Protein AF-A0A4U5U5F6-F1 (afdb_monomer)

Organism: Collichthys lucidus (NCBI:txid240159)

Structure (mmCIF, N/CA/C/O backbone):
data_AF-A0A4U5U5F6-F1
#
_entry.id   AF-A0A4U5U5F6-F1
#
loop_
_atom_site.group_PDB
_atom_site.id
_atom_site.type_symbol
_atom_site.label_atom_id
_atom_site.label_alt_id
_atom_site.label_comp_id
_atom_site.label_asym_id
_atom_site.label_entity_id
_atom_site.label_seq_id
_atom_site.pdbx_PDB_ins_code
_atom_site.Cartn_x
_atom_site.Cartn_y
_atom_site.Cartn_z
_atom_site.occupancy
_atom_site.B_iso_or_equiv
_atom_site.auth_seq_id
_atom_site.auth_comp_id
_atom_site.auth_asym_id
_atom_site.auth_atom_id
_atom_site.pdbx_PDB_model_num
ATOM 1 N N . MET A 1 1 ? 42.472 -56.793 27.575 1.00 43.50 1 MET A N 1
ATOM 2 C CA . MET A 1 1 ? 41.754 -57.396 26.433 1.00 43.50 1 MET A CA 1
ATOM 3 C C . MET A 1 1 ? 40.664 -56.424 26.024 1.00 43.50 1 MET A C 1
ATOM 5 O O . MET A 1 1 ? 39.561 -56.498 26.541 1.00 43.50 1 MET A O 1
ATOM 9 N N . SE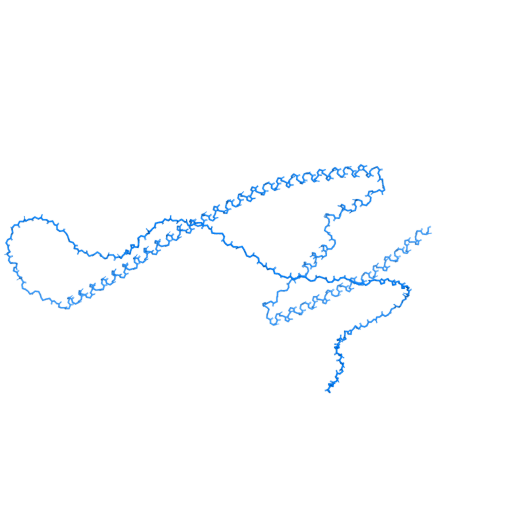R A 1 2 ? 41.016 -55.460 25.178 1.00 37.22 2 SER A N 1
ATOM 10 C CA . SER A 1 2 ? 40.082 -54.467 24.647 1.00 37.22 2 SER A CA 1
ATOM 11 C C . SER A 1 2 ? 39.888 -54.801 23.178 1.00 37.22 2 SER A C 1
ATOM 13 O O . SER A 1 2 ? 40.845 -54.758 22.406 1.00 37.22 2 SER A O 1
ATOM 15 N N . VAL A 1 3 ? 38.684 -55.250 22.827 1.00 45.72 3 VAL A N 1
ATOM 16 C CA . VAL A 1 3 ? 38.338 -55.640 21.461 1.00 45.72 3 VAL A CA 1
ATOM 17 C C . VAL A 1 3 ? 37.965 -54.383 20.687 1.00 45.72 3 VAL A C 1
ATOM 19 O O . VAL A 1 3 ? 37.034 -53.663 21.034 1.00 45.72 3 VAL A O 1
ATOM 22 N N . VAL A 1 4 ? 38.761 -54.144 19.654 1.00 40.84 4 VAL A N 1
ATOM 23 C CA . VAL A 1 4 ? 38.584 -53.187 18.569 1.00 40.84 4 VAL A CA 1
ATOM 24 C C . VAL A 1 4 ? 37.295 -53.525 17.815 1.00 40.84 4 VAL A C 1
ATOM 26 O O . VAL A 1 4 ? 37.144 -54.661 17.369 1.00 40.84 4 VAL A O 1
ATOM 29 N N . PHE A 1 5 ? 36.394 -52.558 17.629 1.00 36.78 5 PHE A N 1
ATOM 30 C CA . PHE A 1 5 ? 35.353 -52.645 16.604 1.00 36.78 5 PHE A CA 1
ATOM 31 C C . PHE A 1 5 ? 35.445 -51.456 15.652 1.00 36.78 5 PHE A C 1
ATOM 33 O O . PHE A 1 5 ? 35.705 -50.319 16.036 1.00 36.78 5 PHE A O 1
ATOM 40 N N . ILE A 1 6 ? 35.330 -51.815 14.384 1.00 46.84 6 ILE A N 1
ATOM 41 C CA . ILE A 1 6 ? 35.800 -51.132 13.189 1.00 46.84 6 ILE A CA 1
ATOM 42 C C . ILE A 1 6 ? 34.676 -50.282 12.583 1.00 46.84 6 ILE A C 1
ATOM 44 O O . ILE A 1 6 ? 33.509 -50.656 12.638 1.00 46.84 6 ILE A O 1
ATOM 48 N N . ASN A 1 7 ? 35.096 -49.159 11.993 1.00 36.28 7 ASN A N 1
ATOM 49 C CA . ASN A 1 7 ? 34.491 -48.342 10.933 1.00 36.28 7 ASN A CA 1
ATOM 50 C C . ASN A 1 7 ? 33.213 -48.858 10.241 1.00 36.28 7 ASN A C 1
ATOM 52 O O . ASN A 1 7 ? 33.163 -49.990 9.765 1.00 36.28 7 ASN A O 1
ATOM 56 N N . GLY A 1 8 ? 32.264 -47.941 10.009 1.00 36.84 8 GLY A N 1
ATOM 57 C CA . GLY A 1 8 ? 31.113 -48.178 9.135 1.00 36.84 8 GLY A CA 1
ATOM 58 C C . GLY A 1 8 ? 30.293 -46.924 8.818 1.00 36.84 8 GLY A C 1
ATOM 59 O O . GLY A 1 8 ? 29.166 -46.791 9.275 1.00 36.84 8 GLY A O 1
ATOM 60 N N . LEU A 1 9 ? 30.875 -46.013 8.034 1.00 40.72 9 LEU A N 1
ATOM 61 C CA . LEU A 1 9 ? 30.194 -44.957 7.271 1.00 40.72 9 LEU A CA 1
ATOM 62 C C . LEU A 1 9 ? 29.065 -45.555 6.404 1.00 40.72 9 LEU A C 1
ATOM 64 O O . LEU A 1 9 ? 29.372 -46.465 5.639 1.00 40.72 9 LEU A O 1
ATOM 68 N N . LEU A 1 10 ? 27.836 -45.008 6.420 1.00 40.69 10 LEU A N 1
ATOM 69 C CA . LEU A 1 10 ? 26.974 -44.933 5.218 1.00 40.69 10 LEU A CA 1
ATOM 70 C C . LEU A 1 10 ? 25.735 -44.033 5.427 1.00 40.69 10 LEU A C 1
ATOM 72 O O . LEU A 1 10 ? 24.640 -44.491 5.745 1.00 40.69 10 LEU A O 1
ATOM 76 N N . GLN A 1 11 ? 25.897 -42.727 5.199 1.00 41.53 11 GLN A N 1
ATOM 77 C CA . GLN A 1 11 ? 24.780 -41.813 4.943 1.00 41.53 11 GLN A CA 1
ATOM 78 C C . GLN A 1 11 ? 24.596 -41.733 3.420 1.00 41.53 11 GLN A C 1
ATOM 80 O O . GLN A 1 11 ? 25.433 -41.174 2.714 1.00 41.53 11 GLN A O 1
ATOM 85 N N . HIS A 1 12 ? 23.527 -42.335 2.899 1.00 37.22 12 HIS A N 1
ATOM 86 C CA . HIS A 1 12 ? 23.164 -42.264 1.483 1.00 37.22 12 HIS A CA 1
ATOM 87 C C . HIS A 1 12 ? 22.460 -40.931 1.161 1.00 37.22 12 HIS A C 1
ATOM 89 O O . HIS A 1 12 ? 21.436 -40.636 1.781 1.00 37.22 12 HIS A O 1
ATOM 95 N N . PRO A 1 13 ? 22.918 -40.148 0.167 1.00 45.94 13 PRO A N 1
ATOM 96 C CA . PRO A 1 13 ? 22.137 -39.052 -0.393 1.00 45.94 13 PRO A CA 1
ATOM 97 C C . PRO A 1 13 ? 21.159 -39.555 -1.467 1.00 45.94 13 PRO A C 1
ATOM 99 O O . PRO A 1 13 ? 21.504 -40.340 -2.353 1.00 45.94 13 PRO A O 1
ATOM 102 N N . LEU A 1 14 ? 19.919 -39.070 -1.382 1.00 41.75 14 LEU A N 1
ATOM 103 C CA . LEU A 1 14 ? 18.840 -39.318 -2.335 1.00 41.75 14 LEU A CA 1
ATOM 104 C C . LEU A 1 14 ? 19.206 -38.782 -3.729 1.00 41.75 14 LEU A C 1
ATOM 106 O O . LEU A 1 14 ? 19.457 -37.595 -3.930 1.00 41.75 14 LEU A O 1
ATOM 110 N N . SER A 1 15 ? 19.208 -39.696 -4.697 1.00 36.34 15 SER A N 1
ATOM 111 C CA . SER A 1 15 ? 19.401 -39.453 -6.124 1.00 36.34 15 SER A CA 1
ATOM 112 C C . SER A 1 15 ? 18.272 -38.581 -6.691 1.00 36.34 15 SER A C 1
ATOM 114 O O . SER A 1 15 ? 17.149 -39.042 -6.896 1.00 36.34 15 SER A O 1
ATOM 116 N N . SER A 1 16 ? 18.579 -37.315 -6.979 1.00 37.88 16 SER A N 1
ATOM 117 C CA . SER A 1 16 ? 17.745 -36.454 -7.817 1.00 37.88 16 SER A CA 1
ATOM 118 C C . SER A 1 16 ? 17.968 -36.841 -9.283 1.00 37.88 16 SER A C 1
ATOM 120 O O . SER A 1 16 ? 18.973 -36.481 -9.900 1.00 37.88 16 SER A O 1
ATOM 122 N N . ARG A 1 17 ? 17.046 -37.632 -9.842 1.00 39.41 17 ARG A N 1
ATOM 123 C CA . ARG A 1 17 ? 17.016 -37.984 -11.267 1.00 39.41 17 ARG A CA 1
ATOM 124 C C . ARG A 1 17 ? 16.710 -36.735 -12.100 1.00 39.41 17 ARG A C 1
ATOM 126 O O . ARG A 1 17 ? 15.553 -36.373 -12.291 1.00 39.41 17 ARG A O 1
ATOM 133 N N . ARG A 1 18 ? 17.756 -36.105 -12.640 1.00 37.75 18 ARG A N 1
ATOM 134 C CA . ARG A 1 18 ? 17.663 -35.226 -13.814 1.00 37.75 18 ARG A CA 1
ATOM 135 C C . ARG A 1 18 ? 17.361 -36.089 -15.039 1.00 37.75 18 ARG A C 1
ATOM 137 O O . ARG A 1 18 ? 18.200 -36.873 -15.471 1.00 37.75 18 ARG A O 1
ATOM 144 N N . PHE A 1 19 ? 16.158 -35.949 -15.582 1.00 35.34 19 PHE A N 1
ATOM 145 C CA . PHE A 1 19 ? 15.794 -36.509 -16.878 1.00 35.34 19 PHE A CA 1
ATOM 146 C C . PHE A 1 19 ? 16.309 -35.609 -18.011 1.00 35.34 19 PHE A C 1
ATOM 148 O O . PHE A 1 19 ? 15.999 -34.423 -18.049 1.00 35.34 19 PHE A O 1
ATOM 155 N N . GLY A 1 20 ? 17.037 -36.223 -18.948 1.00 32.72 20 GLY A N 1
ATOM 156 C CA . GLY A 1 20 ? 16.901 -35.959 -20.383 1.00 32.72 20 GLY A CA 1
ATOM 157 C C . GLY A 1 20 ? 17.643 -34.759 -20.962 1.00 32.72 20 GLY A C 1
ATOM 158 O O . GLY A 1 20 ? 17.045 -33.724 -21.235 1.00 32.72 20 GLY A O 1
ATOM 159 N N . ALA A 1 21 ? 18.928 -34.953 -21.258 1.00 35.72 21 ALA A N 1
ATOM 160 C CA . ALA A 1 21 ? 19.658 -34.170 -22.247 1.00 35.72 21 ALA A CA 1
ATOM 161 C C . ALA A 1 21 ? 19.171 -34.502 -23.670 1.00 35.72 21 ALA A C 1
ATOM 163 O O . ALA A 1 21 ? 18.963 -35.669 -23.997 1.00 35.72 21 ALA A O 1
ATOM 164 N N . CYS A 1 22 ? 19.070 -33.485 -24.529 1.00 30.50 22 CYS A N 1
ATOM 165 C CA . CYS A 1 22 ? 19.134 -33.653 -25.977 1.00 30.50 22 CYS A CA 1
ATOM 166 C C . CYS A 1 22 ? 20.454 -33.018 -26.435 1.00 30.50 22 CYS A C 1
ATOM 168 O O . CYS A 1 22 ? 20.659 -31.815 -26.277 1.00 30.50 22 CYS A O 1
ATOM 170 N N . CYS A 1 23 ? 21.367 -33.864 -26.906 1.00 30.64 23 CYS A N 1
ATOM 171 C CA . CYS A 1 23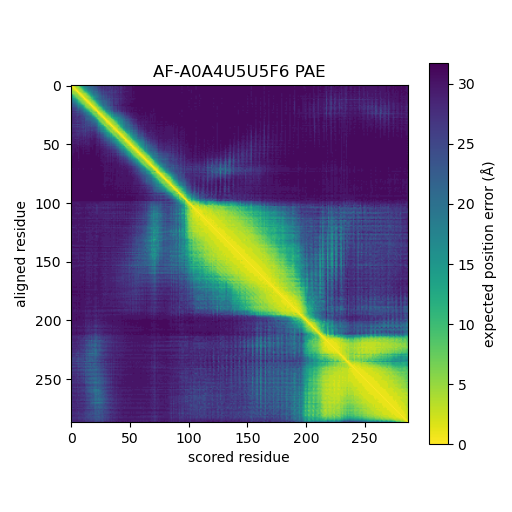 ? 22.711 -33.529 -27.363 1.00 30.64 23 CYS A CA 1
ATOM 172 C C . CYS A 1 23 ? 22.702 -32.747 -28.684 1.00 30.64 23 CYS A C 1
ATOM 174 O O . CYS A 1 23 ? 22.026 -33.162 -29.621 1.00 30.64 23 CYS A O 1
ATOM 176 N N . VAL A 1 24 ? 23.560 -31.730 -28.794 1.00 33.88 24 VAL A N 1
ATOM 177 C CA . VAL A 1 24 ? 24.346 -31.438 -30.007 1.00 33.88 24 VAL A CA 1
ATOM 178 C C . VAL A 1 24 ? 25.735 -30.977 -29.528 1.00 33.88 24 VAL A C 1
ATOM 180 O O . VAL A 1 24 ? 25.786 -30.117 -28.647 1.00 33.88 24 VAL A O 1
ATOM 183 N N . PRO A 1 25 ? 26.842 -31.577 -30.006 1.00 40.56 25 PRO A N 1
ATOM 184 C CA . PRO A 1 25 ? 28.192 -31.296 -29.523 1.00 40.56 25 PRO A CA 1
ATOM 185 C C . PRO A 1 25 ? 28.807 -30.105 -30.266 1.00 40.56 25 PRO A C 1
ATOM 187 O O . PRO A 1 25 ? 28.335 -29.778 -31.354 1.00 40.56 25 PRO A O 1
ATOM 190 N N . VAL A 1 26 ? 29.869 -29.517 -29.701 1.00 31.47 26 VAL A N 1
ATOM 191 C CA . VAL A 1 26 ? 31.159 -29.222 -30.364 1.00 31.47 26 VAL A CA 1
ATOM 192 C C . VAL A 1 26 ? 31.980 -28.215 -29.530 1.00 31.47 26 VAL A C 1
ATOM 194 O O . VAL A 1 26 ? 31.453 -27.233 -29.015 1.00 31.47 26 VAL A O 1
ATOM 197 N N . ASP A 1 27 ? 33.268 -28.544 -29.457 1.00 30.41 27 ASP A N 1
ATOM 198 C CA . ASP A 1 27 ? 34.470 -27.786 -29.098 1.00 30.41 27 ASP A CA 1
ATOM 199 C C . ASP A 1 27 ? 34.931 -27.615 -27.638 1.00 30.41 27 ASP A C 1
ATOM 201 O O . ASP A 1 27 ? 34.319 -26.989 -26.775 1.00 30.41 27 ASP A O 1
ATOM 205 N N . GLN A 1 28 ? 36.092 -28.250 -27.452 1.00 30.84 28 GLN A N 1
ATOM 206 C CA . GLN A 1 28 ? 37.091 -28.174 -26.401 1.00 30.84 28 GLN A CA 1
ATOM 207 C C . GLN A 1 28 ? 37.778 -26.806 -26.466 1.00 30.84 28 GLN A C 1
ATOM 209 O O . GLN A 1 28 ? 38.020 -26.336 -27.570 1.00 30.84 28 GLN A O 1
ATOM 214 N N . GLU A 1 29 ? 38.162 -26.235 -25.324 1.00 33.38 29 GLU A N 1
ATOM 215 C CA . GLU A 1 29 ? 39.477 -25.600 -25.153 1.00 33.38 29 GLU A CA 1
ATOM 216 C C . GLU A 1 29 ? 39.720 -25.200 -23.685 1.00 33.38 29 GLU A C 1
ATOM 218 O O . GLU A 1 29 ? 38.911 -24.527 -23.051 1.00 33.38 29 GLU A O 1
ATOM 223 N N . GLU A 1 30 ? 40.868 -25.687 -23.213 1.00 33.19 30 GLU A N 1
ATOM 224 C CA . GLU A 1 30 ? 41.832 -25.105 -22.274 1.00 33.19 30 GLU A CA 1
ATOM 225 C C . GLU A 1 30 ? 41.520 -24.900 -20.776 1.00 33.19 30 GLU A C 1
ATOM 227 O O . GLU A 1 30 ? 40.726 -24.073 -20.330 1.00 33.19 30 GLU A O 1
ATOM 232 N N . GLU A 1 31 ? 42.296 -25.664 -20.006 1.00 30.36 31 GLU A N 1
ATOM 233 C CA . GLU A 1 31 ? 42.615 -25.561 -18.589 1.00 30.36 31 GLU A CA 1
ATOM 234 C C . GLU A 1 31 ? 43.401 -24.274 -18.289 1.00 30.36 31 GLU A C 1
ATOM 236 O O . GLU A 1 31 ? 44.391 -23.997 -18.958 1.00 30.36 31 GLU A O 1
ATOM 241 N N . VAL A 1 32 ? 43.051 -23.558 -17.214 1.00 30.27 32 VAL A N 1
ATOM 242 C CA . VAL A 1 32 ? 44.048 -22.889 -16.359 1.00 30.27 32 VAL A CA 1
ATOM 243 C C . VAL A 1 32 ? 43.585 -22.995 -14.906 1.00 30.27 32 VAL A C 1
ATOM 245 O O . VAL A 1 32 ? 42.643 -22.326 -14.477 1.00 30.27 32 VAL A O 1
ATOM 248 N N . GLU A 1 33 ? 44.267 -23.858 -14.159 1.00 28.83 33 GLU A N 1
ATOM 249 C CA . GLU A 1 33 ? 44.278 -23.893 -12.700 1.00 28.83 33 GLU A CA 1
ATOM 250 C C . GLU A 1 33 ? 44.989 -22.654 -12.142 1.00 28.83 33 GLU A C 1
ATOM 252 O O . GLU A 1 33 ? 46.101 -22.332 -12.559 1.00 28.83 33 GLU A O 1
ATOM 257 N N . VAL A 1 34 ? 44.399 -22.015 -11.130 1.00 32.50 34 VAL A N 1
ATOM 258 C CA . VAL A 1 34 ? 45.165 -21.361 -10.061 1.00 32.50 34 VAL A CA 1
ATOM 259 C C . VAL A 1 34 ? 44.460 -21.670 -8.743 1.00 32.50 34 VAL A C 1
ATOM 261 O O . VAL A 1 34 ? 43.421 -21.091 -8.421 1.00 32.50 34 VAL A O 1
ATOM 264 N N . GLU A 1 35 ? 45.023 -22.618 -7.997 1.00 31.92 35 GLU A N 1
ATOM 265 C CA . GLU A 1 35 ? 44.779 -22.791 -6.566 1.00 31.92 35 GLU A CA 1
ATOM 266 C C . GLU A 1 35 ? 45.287 -21.565 -5.789 1.00 31.92 35 GLU A C 1
ATOM 268 O O . GLU A 1 35 ? 46.347 -21.036 -6.110 1.00 31.92 35 GLU A O 1
ATOM 273 N N . ILE A 1 36 ? 44.571 -21.161 -4.734 1.00 28.42 36 ILE A N 1
ATOM 274 C CA . ILE A 1 36 ? 45.115 -20.899 -3.387 1.00 28.42 36 ILE A CA 1
ATOM 275 C C . ILE A 1 36 ? 43.951 -21.007 -2.383 1.00 28.42 36 ILE A C 1
ATOM 277 O O . ILE A 1 36 ? 42.832 -20.558 -2.625 1.00 28.42 36 ILE A O 1
ATOM 281 N N . ALA A 1 37 ? 44.264 -21.680 -1.281 1.00 32.53 37 ALA A N 1
ATOM 282 C CA . ALA A 1 37 ? 43.416 -22.202 -0.217 1.00 32.53 37 ALA A CA 1
ATOM 283 C C . ALA A 1 37 ? 43.060 -21.140 0.881 1.00 32.53 37 ALA A C 1
ATOM 285 O O . ALA A 1 37 ? 43.439 -19.977 0.736 1.00 32.53 37 ALA A O 1
ATOM 286 N N . PRO A 1 38 ? 42.313 -21.513 1.950 1.00 39.69 38 PRO A N 1
ATOM 287 C CA . PRO A 1 38 ? 41.380 -20.657 2.704 1.00 39.69 38 PRO A CA 1
ATOM 288 C C . PRO A 1 38 ? 41.850 -20.193 4.103 1.00 39.69 38 PRO A C 1
ATOM 290 O O . PRO A 1 38 ? 42.686 -20.832 4.727 1.00 39.69 38 PRO A O 1
ATOM 293 N N . GLU A 1 39 ? 41.193 -19.160 4.640 1.00 31.11 39 GLU A N 1
ATOM 294 C CA . GLU A 1 39 ? 41.113 -18.767 6.065 1.00 31.11 39 GLU A CA 1
ATOM 295 C C . GLU A 1 39 ? 39.899 -17.830 6.210 1.00 31.11 39 GLU A C 1
ATOM 297 O O . GLU A 1 39 ? 39.568 -17.113 5.271 1.00 31.11 39 GLU A O 1
ATOM 302 N N . ALA A 1 40 ? 39.203 -17.670 7.325 1.00 33.59 40 ALA A N 1
ATOM 303 C CA . ALA A 1 40 ? 38.926 -18.462 8.509 1.00 33.59 40 ALA A CA 1
ATOM 304 C C . ALA A 1 40 ? 37.776 -17.710 9.211 1.00 33.59 40 ALA A C 1
ATOM 306 O O . ALA A 1 40 ? 37.614 -16.498 9.082 1.00 33.59 40 ALA A O 1
ATOM 307 N N . GLU A 1 41 ? 36.957 -18.494 9.886 1.00 31.33 41 GLU A N 1
ATOM 308 C CA . GLU A 1 41 ? 35.906 -18.201 10.855 1.00 31.33 41 GLU A CA 1
ATOM 309 C C . GLU A 1 41 ? 35.947 -16.861 11.619 1.00 31.33 41 GLU A C 1
ATOM 311 O O . GLU A 1 41 ? 36.976 -16.456 12.149 1.00 31.33 41 GLU A O 1
ATOM 316 N N . ALA A 1 42 ? 34.762 -16.265 11.816 1.00 32.28 42 ALA A N 1
ATOM 317 C CA . ALA A 1 42 ? 34.418 -15.568 13.058 1.00 32.28 42 ALA A CA 1
ATOM 318 C C . ALA A 1 42 ? 32.889 -15.534 13.255 1.00 32.28 42 ALA A C 1
ATOM 320 O O . ALA A 1 42 ? 32.179 -14.702 12.690 1.00 32.28 42 ALA A O 1
ATOM 321 N N . GLN A 1 43 ? 32.393 -16.478 14.056 1.00 32.28 43 GLN A N 1
ATOM 322 C CA . GLN A 1 43 ? 31.134 -16.383 14.795 1.00 32.28 43 GLN A CA 1
ATOM 323 C C . GLN A 1 43 ? 31.442 -15.676 16.118 1.00 32.28 43 GLN A C 1
ATOM 325 O O . GLN A 1 43 ? 32.349 -16.139 16.800 1.00 32.28 43 GLN A O 1
ATOM 330 N N . VAL A 1 44 ? 30.698 -14.636 16.515 1.00 32.97 44 VAL A N 1
ATOM 331 C CA . VAL A 1 44 ? 30.579 -14.246 17.933 1.00 32.97 44 VAL A CA 1
ATOM 332 C C . VAL A 1 44 ? 29.194 -13.637 18.194 1.00 32.97 44 VAL A C 1
ATOM 334 O O . VAL A 1 44 ? 28.853 -12.589 17.655 1.00 32.97 44 VAL A O 1
ATOM 337 N N . GLU A 1 45 ? 28.431 -14.413 18.963 1.00 33.62 45 GLU A N 1
ATOM 338 C CA . GLU A 1 45 ? 27.514 -14.110 20.074 1.00 33.62 45 GLU A CA 1
ATOM 339 C C . GLU A 1 45 ? 26.459 -12.992 20.022 1.00 33.62 45 GLU A C 1
ATOM 341 O O . GLU A 1 45 ? 26.671 -11.844 19.643 1.00 33.62 45 GLU A O 1
ATOM 346 N N . ALA A 1 46 ? 25.297 -13.408 20.524 1.00 34.31 46 ALA A N 1
ATOM 347 C CA . ALA A 1 46 ? 24.133 -12.636 20.906 1.00 34.31 46 ALA A CA 1
ATOM 348 C C . ALA A 1 46 ? 24.200 -12.209 22.385 1.00 34.31 46 ALA A C 1
ATOM 350 O O . ALA A 1 46 ? 24.865 -12.879 23.168 1.00 34.31 46 ALA A O 1
ATOM 351 N N . GLU A 1 47 ? 23.424 -11.163 22.707 1.00 36.62 47 GLU A N 1
ATOM 352 C CA . GLU A 1 47 ? 22.778 -10.771 23.988 1.00 36.62 47 GLU A CA 1
ATOM 353 C C . GLU A 1 47 ? 22.967 -9.266 24.290 1.00 36.62 47 GLU A C 1
ATOM 355 O O . GLU A 1 47 ? 23.950 -8.670 23.851 1.00 36.62 47 GLU A O 1
ATOM 360 N N . PRO A 1 48 ? 22.108 -8.628 25.109 1.00 40.94 48 PRO A N 1
ATOM 361 C CA . PRO A 1 48 ? 20.643 -8.649 25.114 1.00 40.94 48 PRO A CA 1
ATOM 362 C C . PRO A 1 48 ? 20.046 -7.215 25.123 1.00 40.94 48 PRO A C 1
ATOM 364 O O . PRO A 1 48 ? 20.754 -6.210 25.179 1.00 40.94 48 PRO A O 1
ATOM 367 N N . GLU A 1 49 ? 18.715 -7.138 25.035 1.00 34.47 49 GLU A N 1
ATOM 368 C CA . GLU A 1 49 ? 17.892 -5.925 25.133 1.00 34.47 49 GLU A CA 1
ATOM 369 C C . GLU A 1 49 ? 18.152 -5.118 26.418 1.00 34.47 49 GLU A C 1
ATOM 371 O O . GLU A 1 49 ? 18.226 -5.673 27.512 1.00 34.47 49 GLU A O 1
ATOM 376 N N . VAL A 1 50 ? 18.225 -3.790 26.285 1.00 34.75 50 VAL A N 1
ATOM 377 C CA . VAL A 1 50 ? 18.188 -2.844 27.408 1.00 34.75 50 VAL A CA 1
ATOM 378 C C . VAL A 1 50 ? 16.814 -2.178 27.402 1.00 34.75 50 VAL A C 1
ATOM 380 O O . VAL A 1 50 ? 16.530 -1.331 26.552 1.00 34.75 50 VAL A O 1
ATOM 383 N N . GLU A 1 51 ? 15.957 -2.592 28.334 1.00 39.06 51 GLU A N 1
ATOM 384 C CA . GLU A 1 51 ? 14.754 -1.853 28.719 1.00 39.06 51 GLU A CA 1
ATOM 385 C C . GLU A 1 51 ? 15.151 -0.516 29.377 1.00 39.06 51 GLU A C 1
ATOM 387 O O . GLU A 1 51 ? 16.115 -0.476 30.146 1.00 39.06 51 GLU A O 1
ATOM 392 N N . PRO A 1 52 ? 14.435 0.591 29.116 1.00 38.75 52 PRO A N 1
ATOM 393 C CA . PRO A 1 52 ? 14.630 1.825 29.865 1.00 38.75 52 PRO A CA 1
ATOM 394 C C . PRO A 1 52 ? 13.949 1.749 31.243 1.00 38.75 52 PRO A C 1
ATOM 396 O O . PRO A 1 52 ? 12.742 1.520 31.337 1.00 38.75 52 PRO A O 1
ATOM 399 N N . GLU A 1 53 ? 14.727 1.987 32.303 1.00 37.12 53 GLU A N 1
ATOM 400 C CA . GLU A 1 53 ? 14.233 2.236 33.662 1.00 37.12 53 GLU A CA 1
ATOM 401 C C . GLU A 1 53 ? 13.227 3.409 33.701 1.00 37.12 53 GLU A C 1
ATOM 403 O O . GLU A 1 53 ? 13.395 4.398 32.978 1.00 37.12 53 GLU A O 1
ATOM 408 N N . PRO A 1 54 ? 12.200 3.349 34.570 1.00 36.28 54 PRO A N 1
ATOM 409 C CA . PRO A 1 54 ? 11.303 4.470 34.820 1.00 36.28 54 PRO A CA 1
ATOM 410 C C . PRO A 1 54 ? 11.973 5.523 35.720 1.00 36.28 54 PRO A C 1
ATOM 412 O O . PRO A 1 54 ? 12.219 5.280 36.902 1.00 36.28 54 PRO A O 1
ATOM 415 N N . GLU A 1 55 ? 12.228 6.718 35.181 1.00 38.50 55 GLU A N 1
ATOM 416 C CA . GLU A 1 55 ? 12.554 7.901 35.987 1.00 38.50 55 GLU A CA 1
ATOM 417 C C . GLU A 1 55 ? 11.344 8.302 36.845 1.00 38.50 55 GLU A C 1
ATOM 419 O O . GLU A 1 55 ? 10.238 8.535 36.353 1.00 38.50 55 GLU A O 1
ATOM 424 N N . ALA A 1 56 ? 11.583 8.363 38.154 1.00 39.81 56 ALA A N 1
ATOM 425 C CA . ALA A 1 56 ? 10.657 8.837 39.164 1.00 39.81 56 ALA A CA 1
ATOM 426 C C . ALA A 1 56 ? 10.461 10.359 39.059 1.00 39.81 56 ALA A C 1
ATOM 428 O O . ALA A 1 56 ? 11.426 11.119 39.142 1.00 39.81 56 ALA A O 1
ATOM 429 N N . GLU A 1 57 ? 9.208 10.805 38.953 1.00 35.59 57 GLU A N 1
ATOM 430 C CA . GLU A 1 57 ? 8.822 12.193 39.226 1.00 35.59 57 GLU A CA 1
ATOM 431 C C . GLU A 1 57 ? 8.217 12.330 40.640 1.00 35.59 57 GLU A C 1
ATOM 433 O O . GLU A 1 57 ? 7.579 11.395 41.133 1.00 35.59 57 GLU A O 1
ATOM 438 N N . PRO A 1 58 ? 8.445 13.477 41.310 1.00 36.66 58 PRO A N 1
ATOM 439 C CA . PRO A 1 58 ? 8.236 13.661 42.746 1.00 36.66 58 PRO A CA 1
ATOM 440 C C . PRO A 1 58 ? 6.766 13.825 43.164 1.00 36.66 58 PRO A C 1
ATOM 442 O O . PRO A 1 58 ? 5.957 14.443 42.470 1.00 36.66 58 PRO A O 1
ATOM 445 N N . GLU A 1 59 ? 6.463 13.318 44.361 1.00 36.25 59 GLU A N 1
ATOM 446 C CA . GLU A 1 59 ? 5.204 13.493 45.092 1.00 36.25 59 GLU A CA 1
ATOM 447 C C . GLU A 1 59 ? 4.833 14.973 45.303 1.00 36.25 59 GLU A C 1
ATOM 449 O O . GLU A 1 59 ? 5.682 15.779 45.695 1.00 36.25 59 GLU A O 1
ATOM 454 N N . PRO A 1 60 ? 3.543 15.332 45.184 1.00 34.91 60 PRO A N 1
ATOM 455 C CA . PRO A 1 60 ? 2.981 16.446 45.926 1.00 34.91 60 PRO A CA 1
ATOM 456 C C . PRO A 1 60 ? 2.373 15.958 47.255 1.00 34.91 60 PRO A C 1
ATOM 458 O O . PRO A 1 60 ? 1.302 15.354 47.286 1.00 34.91 60 PRO A O 1
ATOM 461 N N . GLU A 1 61 ? 3.040 16.287 48.363 1.00 36.38 61 GLU A N 1
ATOM 462 C CA . GLU A 1 61 ? 2.436 16.440 49.694 1.00 36.38 61 GLU A CA 1
ATOM 463 C C . GLU A 1 61 ? 1.282 17.452 49.613 1.00 36.38 61 GLU A C 1
ATOM 465 O O . GLU A 1 61 ? 1.573 18.625 49.408 1.00 36.38 61 GLU A O 1
ATOM 470 N N . VAL A 1 62 ? 0.015 17.057 49.831 1.00 26.84 62 VAL A N 1
ATOM 471 C CA . VAL A 1 62 ? -1.000 17.918 50.482 1.00 26.84 62 VAL A CA 1
ATOM 472 C C . VAL A 1 62 ? -2.134 17.081 51.116 1.00 26.84 62 VAL A C 1
ATOM 474 O O . VAL A 1 62 ? -2.958 16.499 50.422 1.00 26.84 62 VAL A O 1
ATOM 477 N N . GLN A 1 63 ? -2.172 17.144 52.451 1.00 27.41 63 GLN A N 1
ATOM 478 C CA . GLN A 1 63 ? -3.316 17.137 53.383 1.00 27.41 63 GLN A CA 1
ATOM 479 C C . GLN A 1 63 ? -4.236 15.910 53.489 1.00 27.41 63 GLN A C 1
ATOM 481 O O . GLN A 1 63 ? -5.012 15.564 52.605 1.00 27.41 63 GLN A O 1
ATOM 486 N N . GLN A 1 64 ? -4.201 15.360 54.706 1.00 32.88 64 GLN A N 1
ATOM 487 C CA . GLN A 1 64 ? -5.220 14.534 55.345 1.00 32.88 64 GLN A CA 1
ATOM 488 C C . GLN A 1 64 ? -6.626 15.066 55.038 1.00 32.88 64 GLN A C 1
ATOM 490 O O . GLN A 1 64 ? -6.997 16.150 55.490 1.00 32.88 64 GLN A O 1
ATOM 495 N N . VAL A 1 65 ? -7.407 14.283 54.299 1.00 25.83 65 VAL A N 1
ATOM 496 C CA . VAL A 1 65 ? -8.860 14.425 54.265 1.00 25.83 65 VAL A CA 1
ATOM 497 C C . VAL A 1 65 ? -9.381 13.502 55.356 1.00 25.83 65 VAL A C 1
ATOM 499 O O . VAL A 1 65 ? -9.134 12.299 55.330 1.00 25.83 65 VAL A O 1
ATOM 502 N N . HIS A 1 66 ? -9.998 14.113 56.360 1.00 27.31 66 HIS A N 1
ATOM 503 C CA . HIS A 1 66 ? -10.781 13.449 57.390 1.00 27.31 66 HIS A CA 1
ATOM 504 C C . HIS A 1 66 ? -11.789 12.517 56.699 1.00 27.31 66 HIS A C 1
ATOM 506 O O . HIS A 1 66 ? -12.516 12.963 55.811 1.00 27.31 66 HIS A O 1
ATOM 512 N N . GLU A 1 67 ? -11.807 11.236 57.065 1.00 30.69 67 GLU A N 1
ATOM 513 C CA . GLU A 1 67 ? -12.943 10.361 56.780 1.00 30.69 67 GLU A CA 1
ATOM 514 C C . GLU A 1 67 ? -14.124 10.893 57.601 1.00 30.69 67 GLU A C 1
ATOM 516 O O . GLU A 1 67 ? -14.245 10.613 58.790 1.00 30.69 67 GLU A O 1
ATOM 521 N N . GLU A 1 68 ? -14.952 11.735 56.987 1.00 30.44 68 GLU A N 1
ATOM 522 C CA . GLU A 1 68 ? -16.308 11.976 57.466 1.00 30.44 68 GLU A CA 1
ATOM 523 C C . GLU A 1 68 ? -17.208 10.961 56.757 1.00 30.44 68 GLU A C 1
ATOM 525 O O . GLU A 1 68 ? -17.569 11.105 55.588 1.00 30.44 68 GLU A O 1
ATOM 530 N N . GLU A 1 69 ? -17.487 9.866 57.464 1.00 32.16 69 GLU A N 1
ATOM 531 C CA . GLU A 1 69 ? -18.614 8.989 57.173 1.00 32.16 69 GLU A CA 1
ATOM 532 C C . GLU A 1 69 ? -19.898 9.797 57.418 1.00 32.16 69 GLU A C 1
ATOM 534 O O . GLU A 1 69 ? -20.366 9.911 58.549 1.00 32.16 69 GLU A O 1
ATOM 539 N N . ASP A 1 70 ? -20.445 10.409 56.367 1.00 29.39 70 ASP A N 1
ATOM 540 C CA . ASP A 1 70 ? -21.754 11.065 56.423 1.00 29.39 70 ASP A CA 1
ATOM 541 C C . ASP A 1 70 ? -22.843 9.986 56.306 1.00 29.39 70 ASP A C 1
ATOM 543 O O . ASP A 1 70 ? -23.328 9.610 55.234 1.00 29.39 70 ASP A O 1
ATOM 547 N N . GLU A 1 71 ? -23.151 9.401 57.460 1.00 34.38 71 GLU A N 1
ATOM 548 C CA . GLU A 1 71 ? -24.321 8.569 57.694 1.00 34.38 71 GLU A CA 1
ATOM 549 C C . GLU A 1 71 ? -25.573 9.407 57.391 1.00 34.38 71 GLU A C 1
ATOM 551 O O . GLU A 1 71 ? -25.779 10.477 57.960 1.00 34.38 71 GLU A O 1
ATOM 556 N N . CYS A 1 72 ? -26.422 8.944 56.470 1.00 26.28 72 CYS A N 1
ATOM 557 C CA . CYS A 1 72 ? -27.693 9.594 56.156 1.00 26.28 72 CYS A CA 1
ATOM 558 C C . CYS A 1 72 ? -28.586 9.662 57.408 1.00 26.28 72 CYS A C 1
ATOM 560 O O . CYS A 1 72 ? -29.313 8.718 57.724 1.00 26.28 72 CYS A O 1
ATOM 562 N N . VAL A 1 73 ? -28.544 10.793 58.113 1.00 32.97 73 VAL A N 1
ATOM 563 C CA . VAL A 1 73 ? -29.375 11.071 59.285 1.00 32.97 73 VAL A CA 1
ATOM 564 C C . VAL A 1 73 ? -30.835 11.227 58.850 1.00 32.97 73 VAL A C 1
ATOM 566 O O . VAL A 1 73 ? -31.219 12.186 58.179 1.00 32.97 73 VAL A O 1
ATOM 569 N N . LEU A 1 74 ? -31.670 10.269 59.259 1.00 36.09 74 LEU A N 1
ATOM 570 C CA . LEU A 1 74 ? -33.126 10.418 59.300 1.00 36.09 74 LEU A CA 1
ATOM 571 C C . LEU A 1 74 ? -33.488 11.576 60.249 1.00 36.09 74 LEU A C 1
ATOM 573 O O . LEU A 1 74 ? -32.910 11.652 61.335 1.00 36.09 74 LEU A O 1
ATOM 577 N N . PRO A 1 75 ? -34.463 12.445 59.923 1.00 37.06 75 PRO A N 1
ATOM 578 C CA . PRO A 1 75 ? -34.866 13.499 60.840 1.00 37.06 75 PRO A CA 1
ATOM 579 C C . PRO A 1 75 ? -35.660 12.886 62.002 1.00 37.06 75 PRO A C 1
ATOM 581 O O . PRO A 1 75 ? -36.847 12.589 61.882 1.00 37.06 75 PRO A O 1
ATOM 584 N N . GLY A 1 76 ? -34.972 12.671 63.123 1.00 31.38 76 GLY A N 1
ATOM 585 C CA . GLY A 1 76 ? -35.569 12.492 64.439 1.00 31.38 76 GLY A CA 1
ATOM 586 C C . GLY A 1 76 ? -35.822 13.861 65.062 1.00 31.38 76 GLY A C 1
ATOM 587 O O . GLY A 1 76 ? -34.888 14.581 65.400 1.00 31.38 76 GLY A O 1
ATOM 588 N N . GLU A 1 77 ? -37.094 14.222 65.163 1.00 40.62 77 GLU A N 1
ATOM 589 C CA . GLU A 1 77 ? -37.599 15.355 65.937 1.00 40.62 77 GLU A CA 1
ATOM 590 C C . GLU A 1 77 ? -37.407 15.079 67.434 1.00 40.62 77 GLU A C 1
ATOM 592 O O . GLU A 1 77 ? -37.919 14.077 67.904 1.00 40.62 77 GLU A O 1
ATOM 597 N N . GLU A 1 78 ? -36.661 15.931 68.142 1.00 29.48 78 GLU A N 1
ATOM 598 C CA . GLU A 1 78 ? -36.714 16.301 69.577 1.00 29.48 78 GLU A CA 1
ATOM 599 C C . GLU A 1 78 ? -35.496 17.251 69.752 1.00 29.48 78 GLU A C 1
ATOM 601 O O . GLU A 1 78 ? -34.411 16.923 69.286 1.00 29.48 78 GLU A O 1
ATOM 606 N N . GLY A 1 79 ? -35.469 18.445 70.339 1.00 28.30 79 GLY A N 1
ATOM 607 C CA . GLY A 1 79 ? -36.304 19.195 71.264 1.00 28.30 79 GLY A CA 1
ATOM 608 C C . GLY A 1 79 ? -35.329 20.110 72.037 1.00 28.30 79 GLY A C 1
ATOM 609 O O . GLY A 1 79 ? -34.343 19.612 72.569 1.00 28.30 79 GLY A O 1
ATOM 610 N N . ASP A 1 80 ? -35.552 21.427 72.081 1.00 28.77 80 ASP A N 1
ATOM 611 C CA . ASP A 1 80 ? -34.846 22.359 72.988 1.00 28.77 80 ASP A CA 1
ATOM 612 C C . ASP A 1 80 ? -35.791 23.546 73.265 1.00 28.77 80 ASP A C 1
ATOM 614 O O . ASP A 1 80 ? -36.260 24.200 72.337 1.00 28.77 80 ASP A O 1
ATOM 618 N N . GLN A 1 81 ? -36.466 23.547 74.418 1.00 32.09 81 GLN A N 1
ATOM 619 C CA . GLN A 1 81 ? -36.152 24.325 75.629 1.00 32.09 81 GLN A CA 1
ATOM 620 C C . GLN A 1 81 ? -36.135 25.847 75.426 1.00 32.09 81 GLN A C 1
ATOM 622 O O . GLN A 1 81 ? -35.112 26.434 75.109 1.00 32.09 81 GLN A O 1
ATOM 627 N N . ASP A 1 82 ? -37.258 26.484 75.764 1.00 33.41 82 ASP A N 1
ATOM 628 C CA . ASP A 1 82 ? -37.305 27.891 76.166 1.00 33.41 82 ASP A CA 1
ATOM 629 C C . ASP A 1 82 ? -38.137 28.015 77.457 1.00 33.41 82 ASP A C 1
ATOM 631 O O . ASP A 1 82 ? -39.232 27.453 77.581 1.00 33.41 82 ASP A O 1
ATOM 635 N N . GLU A 1 83 ? -37.583 28.709 78.454 1.00 44.03 83 GLU A N 1
ATOM 636 C CA . GLU A 1 83 ? -38.222 29.003 79.740 1.00 44.03 83 GLU A CA 1
ATOM 637 C C . GLU A 1 83 ? -39.309 30.088 79.613 1.00 44.03 83 GLU A C 1
ATOM 639 O O . GLU A 1 83 ? -39.060 31.136 79.038 1.00 44.03 83 GLU A O 1
ATOM 644 N N . GLU A 1 84 ? -40.471 29.904 80.258 1.00 41.56 84 GLU A N 1
ATOM 645 C CA . GLU A 1 84 ? -41.019 30.841 81.265 1.00 41.56 84 GLU A CA 1
ATOM 646 C C . GLU A 1 84 ? -42.380 30.358 81.822 1.00 41.56 84 GLU A C 1
ATOM 648 O O . GLU A 1 84 ? -43.270 29.895 81.111 1.00 41.56 84 GLU A O 1
ATOM 653 N N . LYS A 1 85 ? -42.566 30.478 83.144 1.00 41.91 85 LYS A N 1
ATOM 654 C CA . LYS A 1 85 ? -43.806 30.128 83.875 1.00 41.91 85 LYS A CA 1
ATOM 655 C C . LYS A 1 85 ? -44.996 31.012 83.465 1.00 41.91 85 LYS A C 1
ATOM 657 O O . LYS A 1 85 ? -44.863 32.232 83.451 1.00 41.91 85 LYS A O 1
ATOM 662 N N . PRO A 1 86 ? -46.227 30.458 83.458 1.00 41.81 86 PRO A N 1
ATOM 663 C CA . PRO A 1 86 ? -47.159 30.855 84.521 1.00 41.81 86 PRO A CA 1
ATOM 664 C C . PRO A 1 86 ? -48.015 29.705 85.094 1.00 41.81 86 PRO A C 1
ATOM 666 O O . PRO A 1 86 ? -48.296 28.690 84.468 1.00 41.81 86 PRO A O 1
ATOM 669 N N . LYS A 1 87 ? -48.439 29.888 86.349 1.00 47.09 87 LYS A N 1
ATOM 670 C CA . LYS A 1 87 ? -49.253 28.962 87.159 1.00 47.09 87 LYS A CA 1
ATOM 671 C C . LYS A 1 87 ? -50.633 28.693 86.531 1.00 47.09 87 LYS A C 1
ATOM 673 O O . LYS A 1 87 ? -51.412 29.632 86.390 1.00 47.09 87 LYS A O 1
ATOM 678 N N . PHE A 1 88 ? -51.013 27.426 86.334 1.00 45.19 88 PHE A N 1
ATOM 679 C CA . PHE A 1 88 ? -52.419 27.028 86.158 1.00 45.19 88 PHE A CA 1
ATOM 680 C C . PHE A 1 88 ? -52.692 25.627 86.737 1.00 45.19 88 PHE A C 1
ATOM 682 O O . PHE A 1 88 ? -51.833 24.753 86.734 1.00 45.19 88 PHE A O 1
ATOM 689 N N . LYS A 1 89 ? -53.872 25.454 87.337 1.00 50.56 89 LYS A N 1
ATOM 690 C CA . LYS A 1 89 ? -54.276 24.317 88.186 1.00 50.56 89 LYS A CA 1
ATOM 691 C C . LYS A 1 89 ? -54.758 23.141 87.312 1.00 50.56 89 LYS A C 1
ATOM 693 O O . LYS A 1 89 ? -55.430 23.415 86.320 1.00 50.56 89 LYS A O 1
ATOM 698 N N . PRO A 1 90 ? -54.532 21.859 87.665 1.00 46.00 90 PRO A N 1
ATOM 699 C CA . PRO A 1 90 ? -55.074 20.757 86.879 1.00 46.00 90 PRO A CA 1
ATOM 700 C C . PRO A 1 90 ? -56.570 20.606 87.182 1.00 46.00 90 PRO A C 1
ATOM 702 O O . PRO A 1 90 ? -56.959 20.216 88.281 1.00 46.00 90 PRO A O 1
ATOM 705 N N . SER A 1 91 ? -57.421 20.934 86.211 1.00 43.78 91 SER A N 1
ATOM 706 C CA . SER A 1 91 ? -58.829 20.536 86.220 1.00 43.78 91 SER A CA 1
ATOM 707 C C . SER A 1 91 ? -58.986 19.372 85.254 1.00 43.78 91 SER A C 1
ATOM 709 O O . SER A 1 91 ? -58.801 19.535 84.052 1.00 43.78 91 SER A O 1
ATOM 711 N N . ALA A 1 92 ? -59.304 18.202 85.802 1.00 52.53 92 ALA A N 1
ATOM 712 C CA . ALA A 1 92 ? -59.508 16.956 85.077 1.00 52.53 92 ALA A CA 1
ATOM 713 C C . ALA A 1 92 ? -60.510 17.116 83.912 1.00 52.53 92 ALA A C 1
ATOM 715 O O . ALA A 1 92 ? -61.668 17.483 84.155 1.00 52.53 92 ALA A O 1
ATOM 716 N N . PRO A 1 93 ? -60.112 16.817 82.662 1.00 56.53 93 PRO A N 1
ATOM 717 C CA . PRO A 1 93 ? -61.055 16.659 81.566 1.00 56.53 93 PRO A CA 1
ATOM 718 C C . PRO A 1 93 ? -61.877 15.384 81.781 1.00 56.53 93 PRO A C 1
ATOM 720 O O . PRO A 1 93 ? -61.341 14.284 81.902 1.00 56.53 93 PRO A O 1
ATOM 723 N N . LYS A 1 94 ? -63.198 15.547 81.865 1.00 43.19 94 LYS A N 1
ATOM 724 C CA . LYS A 1 94 ? -64.176 14.456 81.895 1.00 43.19 94 LYS A CA 1
ATOM 725 C C . LYS A 1 94 ? -64.095 13.689 80.573 1.00 43.19 94 LYS A C 1
ATOM 727 O O . LYS A 1 94 ? -64.305 14.291 79.526 1.00 43.19 94 LYS A O 1
ATOM 732 N N . LEU A 1 95 ? -63.821 12.389 80.638 1.00 51.81 95 LEU A N 1
ATOM 733 C CA . LEU A 1 95 ? -63.997 11.452 79.527 1.00 51.81 95 LEU A CA 1
ATOM 734 C C . LEU A 1 95 ? -65.500 11.349 79.206 1.00 51.81 95 LEU A C 1
ATOM 736 O O . LEU A 1 95 ? -66.251 10.930 80.090 1.00 51.81 95 LEU A O 1
ATOM 740 N N . PRO A 1 96 ? -65.971 11.722 78.000 1.00 60.94 96 PRO A N 1
ATOM 741 C CA . PRO A 1 96 ? -67.232 11.219 77.499 1.00 60.94 96 PRO A CA 1
ATOM 742 C C . PRO A 1 96 ? -67.023 9.789 76.989 1.00 60.94 96 PRO A C 1
ATOM 744 O O . PRO A 1 96 ? -65.994 9.418 76.429 1.00 60.94 96 PRO A O 1
ATOM 747 N N . GLU A 1 97 ? -68.022 8.990 77.292 1.00 43.16 97 GLU A N 1
ATOM 748 C CA . GLU A 1 97 ? -68.046 7.542 77.350 1.00 43.16 97 GLU A CA 1
ATOM 749 C C . GLU A 1 97 ? -68.335 6.940 75.962 1.00 43.16 97 GLU A C 1
ATOM 751 O O . GLU A 1 97 ? -69.316 7.300 75.319 1.00 43.16 97 GLU A O 1
ATOM 756 N N . GLY A 1 98 ? -67.489 6.001 75.522 1.00 53.62 98 GLY A N 1
ATOM 757 C CA . GLY A 1 98 ? -67.904 4.870 74.684 1.00 53.62 98 GLY A CA 1
ATOM 758 C C . GLY A 1 98 ? -68.232 5.116 73.208 1.00 53.62 98 GLY A C 1
ATOM 759 O O . GLY A 1 98 ? -69.314 4.737 72.765 1.00 53.62 98 GLY A O 1
ATOM 760 N N . GLU A 1 99 ? -67.277 5.595 72.408 1.00 58.97 99 GLU A N 1
ATOM 761 C CA . GLU A 1 99 ? -67.236 5.200 70.993 1.00 58.97 99 GLU A CA 1
ATOM 762 C C . GLU A 1 99 ? -66.552 3.832 70.931 1.00 58.97 99 GLU A C 1
ATOM 764 O O . GLU A 1 99 ? -65.429 3.669 71.414 1.00 58.97 99 GLU A O 1
ATOM 769 N N . LYS A 1 100 ? -67.264 2.810 70.442 1.00 62.12 100 LYS A N 1
ATOM 770 C CA . LYS A 1 100 ? -66.690 1.476 70.252 1.00 62.12 100 LYS A CA 1
ATOM 771 C C . LYS A 1 100 ? -65.492 1.621 69.326 1.00 62.12 100 LYS A C 1
ATOM 773 O O . LYS A 1 100 ? -65.645 1.836 68.132 1.00 62.12 100 LYS A O 1
ATOM 778 N N . VAL A 1 101 ? -64.309 1.526 69.911 1.00 63.75 101 VAL A N 1
ATOM 779 C CA . VAL A 1 101 ? -63.055 1.440 69.184 1.00 63.75 101 VAL A CA 1
ATOM 780 C C . VAL A 1 101 ? -63.104 0.134 68.393 1.00 63.75 101 VAL A C 1
ATOM 782 O O . VAL A 1 101 ? -62.904 -0.942 68.955 1.00 63.75 101 VAL A O 1
ATOM 785 N N . ASP A 1 102 ? -63.453 0.217 67.111 1.00 75.50 102 ASP A N 1
ATOM 786 C CA . ASP A 1 102 ? -63.467 -0.937 66.218 1.00 75.50 102 ASP A CA 1
ATOM 787 C C . ASP A 1 102 ? -62.02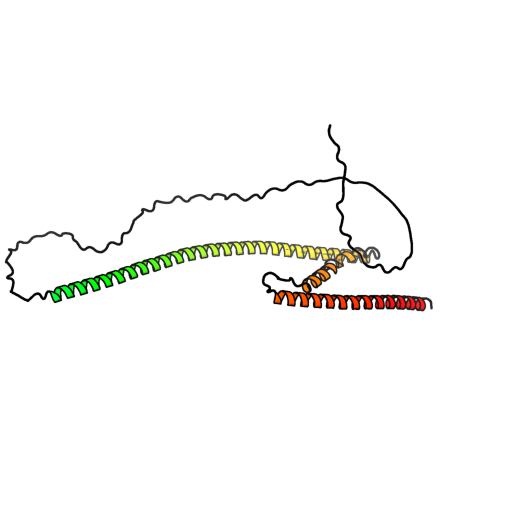5 -1.419 66.032 1.00 75.50 102 ASP A C 1
ATOM 789 O O . ASP A 1 102 ? -61.199 -0.784 65.372 1.00 75.50 102 ASP A O 1
ATOM 793 N N . PHE A 1 103 ? -61.698 -2.552 66.654 1.00 74.31 103 PHE A N 1
ATOM 794 C CA . PHE A 1 103 ? -60.361 -3.147 66.598 1.00 74.31 103 PHE A CA 1
ATOM 795 C C . PHE A 1 103 ? -59.928 -3.474 65.159 1.00 74.31 103 PHE A C 1
ATOM 797 O O . PHE A 1 103 ? -58.744 -3.357 64.837 1.00 74.31 103 PHE A O 1
ATOM 804 N N . ASP A 1 104 ? -60.887 -3.772 64.278 1.00 83.44 104 ASP A N 1
ATOM 805 C CA . ASP A 1 104 ? -60.650 -3.953 62.844 1.00 83.44 104 ASP A CA 1
ATOM 806 C C . ASP A 1 104 ? -60.210 -2.650 62.153 1.00 83.44 104 ASP A C 1
ATOM 808 O O . ASP A 1 104 ? -59.341 -2.677 61.279 1.00 83.44 104 ASP A O 1
ATOM 812 N N . ASP A 1 105 ? -60.742 -1.493 62.562 1.00 87.69 105 ASP A N 1
ATOM 813 C CA . ASP A 1 105 ? -60.347 -0.190 62.012 1.00 87.69 105 ASP A CA 1
ATOM 814 C C . ASP A 1 105 ? -58.934 0.203 62.472 1.00 87.69 105 ASP A C 1
ATOM 816 O O . ASP A 1 105 ? -58.134 0.702 61.681 1.00 87.69 105 ASP A O 1
ATOM 820 N N . ILE A 1 106 ? -58.563 -0.116 63.717 1.00 84.94 106 ILE A N 1
ATOM 821 C CA . ILE A 1 106 ? -57.182 0.056 64.201 1.00 84.94 106 ILE A CA 1
ATOM 822 C C . ILE A 1 106 ? -56.210 -0.823 63.413 1.00 84.94 106 ILE A C 1
ATOM 824 O O . ILE A 1 106 ? -55.135 -0.360 63.020 1.00 84.94 106 ILE A O 1
ATOM 828 N N . GLN A 1 107 ? -56.564 -2.086 63.173 1.00 87.19 107 GLN A N 1
ATOM 829 C CA . GLN A 1 107 ? -55.695 -3.006 62.446 1.00 87.19 107 GLN A CA 1
ATOM 830 C C . GLN A 1 107 ? -55.543 -2.593 60.976 1.00 87.19 107 GLN A C 1
ATOM 832 O O . GLN A 1 107 ? -54.429 -2.597 60.452 1.00 87.19 107 GLN A O 1
ATOM 837 N N . LYS A 1 108 ? -56.624 -2.133 60.338 1.00 91.44 108 LYS A N 1
ATOM 838 C CA . LYS A 1 108 ? -56.599 -1.593 58.974 1.00 91.44 108 LYS A CA 1
ATOM 839 C C . LYS A 1 108 ? -55.809 -0.285 58.874 1.00 91.44 108 LYS A C 1
ATOM 841 O O . LYS A 1 108 ? -55.041 -0.108 57.932 1.00 91.44 108 LYS A O 1
ATOM 846 N N . LYS A 1 109 ? -55.940 0.621 59.850 1.00 91.44 109 LYS A N 1
ATOM 847 C CA . LYS A 1 109 ? -55.137 1.856 59.932 1.00 91.44 109 LYS A CA 1
ATOM 848 C C . LYS A 1 109 ? -53.652 1.560 60.113 1.00 91.44 109 LYS A C 1
ATOM 850 O O . LYS A 1 109 ? -52.838 2.218 59.475 1.00 91.44 109 LYS A O 1
ATOM 855 N N . ARG A 1 110 ? -53.304 0.549 60.916 1.00 91.25 110 ARG A N 1
ATOM 856 C CA . ARG A 1 110 ? -51.921 0.072 61.055 1.00 91.25 110 ARG A CA 1
ATOM 857 C C . ARG A 1 110 ? -51.385 -0.457 59.725 1.00 91.25 110 ARG A C 1
ATOM 859 O O . ARG A 1 110 ? -50.377 0.041 59.258 1.00 91.25 110 ARG A O 1
ATOM 866 N N . GLN A 1 111 ? -52.103 -1.372 59.072 1.00 90.44 111 GLN A N 1
ATOM 867 C CA . GLN A 1 111 ? -51.687 -1.912 57.772 1.00 90.44 111 GLN A CA 1
ATOM 868 C C . GLN A 1 111 ? -51.530 -0.823 56.703 1.00 90.44 111 GLN A C 1
ATOM 870 O O . GLN A 1 111 ? -50.559 -0.833 55.958 1.00 90.44 111 GLN A O 1
ATOM 875 N N . ASN A 1 112 ? -52.449 0.142 56.638 1.00 93.12 112 ASN A N 1
ATOM 876 C CA . ASN A 1 112 ? -52.340 1.256 55.694 1.00 93.12 112 ASN A CA 1
ATOM 877 C C . ASN A 1 112 ? -51.153 2.179 56.006 1.00 93.12 112 ASN A C 1
ATOM 879 O O . ASN A 1 112 ? -50.522 2.674 55.076 1.00 93.12 112 ASN A O 1
ATOM 883 N N . LYS A 1 113 ? -50.843 2.403 57.290 1.00 95.00 113 LYS A N 1
ATOM 884 C CA . LYS A 1 113 ? -49.659 3.156 57.717 1.00 95.00 113 LYS A CA 1
ATOM 885 C C . LYS A 1 113 ? -48.379 2.425 57.312 1.00 95.00 113 LYS A C 1
ATOM 887 O O . LYS A 1 113 ? -47.541 3.032 56.662 1.00 95.00 113 LYS A O 1
ATOM 892 N N . ASP A 1 114 ? -48.288 1.130 57.605 1.00 94.19 114 ASP A N 1
ATOM 893 C CA . ASP A 1 114 ? -47.127 0.303 57.263 1.00 94.19 114 ASP A CA 1
ATOM 894 C C . ASP A 1 114 ? -46.910 0.249 55.736 1.00 94.19 114 ASP A C 1
ATOM 896 O O . ASP A 1 114 ? -45.781 0.335 55.262 1.00 94.19 114 ASP A O 1
ATOM 900 N N . LEU A 1 115 ? -47.986 0.172 54.939 1.00 94.50 115 LEU A N 1
ATOM 901 C CA . LEU A 1 115 ? -47.907 0.228 53.473 1.00 94.50 115 LEU A CA 1
ATOM 902 C C . LEU A 1 115 ? -47.458 1.600 52.955 1.00 94.50 115 LEU A C 1
ATOM 904 O O . LEU A 1 115 ? -46.691 1.669 51.996 1.00 94.50 115 LEU A O 1
ATOM 908 N N . TYR A 1 116 ? -47.929 2.685 53.573 1.00 94.38 116 TYR A N 1
ATOM 909 C CA . TYR A 1 116 ? -47.534 4.041 53.199 1.00 94.38 116 TYR A CA 1
ATOM 910 C C . TYR A 1 116 ? -46.076 4.334 53.573 1.00 94.38 116 TYR A C 1
ATOM 912 O O . TYR A 1 116 ? -45.332 4.883 52.765 1.00 94.38 116 TYR A O 1
ATOM 920 N N . GLU A 1 117 ? -45.644 3.922 54.766 1.00 94.06 117 GLU A N 1
ATOM 921 C CA . GLU A 1 117 ? -44.252 4.027 55.206 1.00 94.06 117 GLU A CA 1
ATOM 922 C C . GLU A 1 117 ? -43.330 3.197 54.315 1.00 94.06 117 GLU A C 1
ATOM 924 O O . GLU A 1 117 ? -42.297 3.702 53.883 1.00 94.06 117 GLU A O 1
ATOM 929 N N . LEU A 1 118 ? -43.727 1.971 53.958 1.00 95.31 118 LEU A N 1
ATOM 930 C CA . LEU A 1 118 ? -42.954 1.132 53.046 1.00 95.31 118 LEU A CA 1
ATOM 931 C C . LEU A 1 118 ? -42.814 1.779 51.663 1.00 95.31 118 LEU A C 1
ATOM 933 O O . LEU A 1 118 ? -41.712 1.815 51.123 1.00 95.31 118 LEU A O 1
ATOM 937 N N . GLN A 1 119 ? -43.897 2.333 51.111 1.00 94.94 119 GLN A N 1
ATOM 938 C CA . GLN A 1 119 ? -43.850 3.058 49.840 1.00 94.94 119 GLN A CA 1
ATOM 939 C C . GLN A 1 119 ? -42.937 4.290 49.929 1.00 94.94 119 GLN A C 1
ATOM 941 O O . GLN A 1 119 ? -42.092 4.490 49.061 1.00 94.94 119 GLN A O 1
ATOM 946 N N . SER A 1 120 ? -43.041 5.070 51.009 1.00 95.69 120 SER A N 1
ATOM 947 C CA . SER A 1 120 ? -42.180 6.235 51.232 1.00 95.69 120 SER A CA 1
ATOM 948 C C . SER A 1 120 ? -40.703 5.853 51.370 1.00 95.69 120 SER A C 1
ATOM 950 O O . SER A 1 120 ? -39.846 6.594 50.895 1.00 95.69 120 SER A O 1
ATOM 952 N N . LEU A 1 121 ? -40.389 4.717 52.001 1.00 96.62 121 LEU A N 1
ATOM 953 C CA . LEU A 1 121 ? -39.016 4.226 52.148 1.00 96.62 121 LEU A CA 1
ATOM 954 C C . LEU A 1 121 ? -38.439 3.763 50.803 1.00 96.62 121 LEU A C 1
ATOM 956 O O . LEU A 1 121 ? -37.278 4.029 50.498 1.00 96.62 121 LEU A O 1
ATOM 960 N N . ILE A 1 122 ? -39.266 3.089 49.997 1.00 95.44 122 ILE A N 1
ATOM 961 C CA . ILE A 1 122 ? -38.917 2.651 48.644 1.00 95.44 122 ILE A CA 1
ATOM 962 C C . ILE A 1 122 ? -38.591 3.867 47.770 1.00 95.44 122 ILE A C 1
ATOM 964 O O . ILE A 1 122 ? -37.518 3.914 47.167 1.00 95.44 122 ILE A O 1
ATOM 968 N N . ASP A 1 123 ? -39.472 4.868 47.744 1.00 96.50 123 ASP A N 1
ATOM 969 C CA . ASP A 1 123 ? -39.283 6.072 46.931 1.00 96.50 123 ASP A CA 1
ATOM 970 C C . ASP A 1 123 ? -38.076 6.891 47.413 1.00 96.50 123 ASP A C 1
ATOM 972 O O . ASP A 1 123 ? -37.273 7.341 46.596 1.00 96.50 123 ASP A O 1
ATOM 976 N N . ALA A 1 124 ? -37.877 7.014 48.730 1.00 96.69 124 ALA A N 1
ATOM 977 C CA . ALA A 1 124 ? -36.705 7.678 49.296 1.00 96.69 124 ALA A CA 1
ATOM 978 C C . ALA A 1 124 ? -35.391 6.979 48.907 1.00 96.69 124 ALA A C 1
ATOM 980 O O . ALA A 1 124 ? -34.434 7.654 48.532 1.00 96.69 124 ALA A O 1
ATOM 981 N N . HIS A 1 125 ? -35.344 5.642 48.935 1.00 97.25 125 HIS A N 1
ATOM 982 C CA . HIS A 1 125 ? -34.158 4.880 48.536 1.00 97.25 125 HIS A CA 1
ATOM 983 C C . HIS A 1 125 ? -33.836 5.063 47.044 1.00 97.25 125 HIS A C 1
ATOM 985 O O . HIS A 1 125 ? -32.676 5.262 46.681 1.00 97.25 125 HIS A O 1
ATOM 991 N N . PHE A 1 126 ? -34.847 5.027 46.168 1.00 97.25 126 PHE A N 1
ATOM 992 C CA . PHE A 1 126 ? -34.642 5.241 44.732 1.00 97.25 126 PHE A CA 1
ATOM 993 C C . PHE A 1 126 ? -34.237 6.676 44.400 1.00 97.25 126 PHE A C 1
ATOM 995 O O . PHE A 1 126 ? -33.315 6.873 43.612 1.00 97.25 126 PHE A O 1
ATOM 1002 N N . GLU A 1 127 ? -34.874 7.674 45.008 1.00 96.31 127 GLU A N 1
ATOM 1003 C CA . GLU A 1 127 ? -34.521 9.079 44.793 1.00 96.31 127 GLU A CA 1
ATOM 1004 C C . GLU A 1 127 ? -33.130 9.412 45.348 1.00 96.31 127 GLU A C 1
ATOM 1006 O O . GLU A 1 127 ? -32.385 10.160 44.718 1.00 96.31 127 GLU A O 1
ATOM 1011 N N . CYS A 1 128 ? -32.742 8.828 46.484 1.00 96.56 128 CYS A N 1
ATOM 1012 C CA . CYS A 1 128 ? -31.393 8.959 47.034 1.00 96.56 128 CYS A CA 1
ATOM 1013 C C . CYS A 1 128 ? -30.345 8.350 46.089 1.00 96.56 128 CYS A C 1
ATOM 1015 O O . CYS A 1 128 ? -29.455 9.065 45.630 1.00 96.56 128 CYS A O 1
AT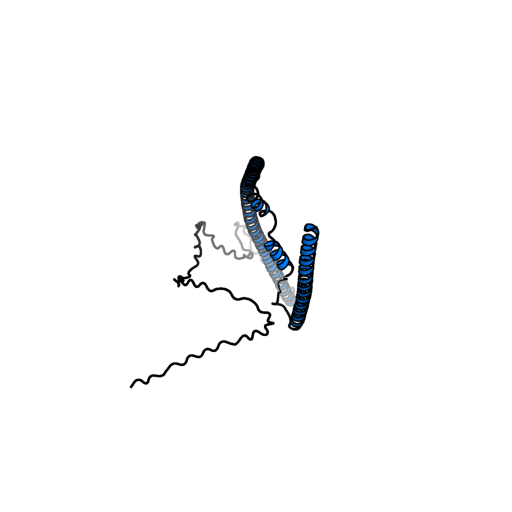OM 1017 N N . ARG A 1 129 ? -30.519 7.083 45.680 1.00 96.50 129 ARG A N 1
ATOM 1018 C CA . ARG A 1 129 ? -29.639 6.415 44.701 1.00 96.50 129 ARG A CA 1
ATOM 1019 C C . ARG A 1 129 ? -29.517 7.193 43.397 1.00 96.50 129 ARG A C 1
ATOM 1021 O O . ARG A 1 129 ? -28.423 7.336 42.866 1.00 96.50 129 ARG A O 1
ATOM 1028 N N . LYS A 1 130 ? -30.637 7.688 42.875 1.00 97.06 130 LYS A N 1
ATOM 1029 C CA . LYS A 1 130 ? -30.674 8.423 41.611 1.00 97.06 130 LYS A CA 1
ATOM 1030 C C . LYS A 1 130 ? -29.893 9.734 41.696 1.00 97.06 130 LYS A C 1
ATOM 1032 O O . LYS A 1 130 ? -29.130 10.032 40.785 1.00 97.06 130 LYS A O 1
ATOM 1037 N N . LYS A 1 131 ? -30.041 10.488 42.789 1.00 97.06 131 LYS A N 1
ATOM 1038 C CA . LYS A 1 131 ? -29.267 11.719 43.015 1.00 97.06 131 LYS A CA 1
ATOM 1039 C C . LYS A 1 131 ? -27.771 11.430 43.131 1.00 97.06 131 LYS A C 1
ATOM 1041 O O . LYS A 1 131 ? -26.984 12.084 42.457 1.00 97.06 131 LYS A O 1
ATOM 1046 N N . GLU A 1 132 ? -27.387 10.406 43.894 1.00 95.69 132 GLU A N 1
ATOM 1047 C CA . GLU A 1 132 ? -25.987 9.967 43.992 1.00 95.69 132 GLU A CA 1
ATOM 1048 C C . GLU A 1 132 ? -25.408 9.561 42.627 1.00 95.69 132 GLU A C 1
ATOM 1050 O O . GLU A 1 132 ? -24.280 9.921 42.286 1.00 95.69 132 GLU A O 1
ATOM 1055 N N . GLU A 1 133 ? -26.168 8.811 41.824 1.00 95.31 133 GLU A N 1
ATOM 1056 C CA . GLU A 1 133 ? -25.746 8.391 40.486 1.00 95.31 133 GLU A CA 1
ATOM 1057 C C . GLU A 1 133 ? -25.583 9.585 39.540 1.00 95.31 133 GLU A C 1
ATOM 1059 O O . GLU A 1 133 ? -24.578 9.667 38.832 1.00 95.31 133 GLU A O 1
ATOM 1064 N N . GLU A 1 134 ? -26.527 10.527 39.545 1.00 96.19 134 GLU A N 1
ATOM 1065 C CA . GLU A 1 134 ? -26.457 11.752 38.743 1.00 96.19 134 GLU A CA 1
ATOM 1066 C C . GLU A 1 134 ? -25.238 12.609 39.127 1.00 96.19 134 GLU A C 1
ATOM 1068 O O . GLU A 1 134 ? -24.508 13.076 38.248 1.00 96.19 134 GLU A O 1
ATOM 1073 N N . GLU A 1 135 ? -24.948 12.752 40.422 1.00 95.62 135 GLU A N 1
ATOM 1074 C CA . GLU A 1 135 ? -23.766 13.466 40.915 1.00 95.62 135 GLU A CA 1
ATOM 1075 C C . GLU A 1 135 ? -22.461 12.756 40.541 1.00 95.62 135 GLU A C 1
ATOM 1077 O O . GLU A 1 135 ? -21.503 13.393 40.084 1.00 95.62 135 GLU A O 1
ATOM 1082 N N . LEU A 1 136 ? -22.425 11.427 40.656 1.00 96.19 136 LEU A N 1
ATOM 1083 C CA . LEU A 1 136 ? -21.266 10.628 40.275 1.00 96.19 136 LEU A CA 1
ATOM 1084 C C . LEU A 1 136 ? -21.002 10.709 38.767 1.00 96.19 136 LEU A C 1
ATOM 1086 O O . LEU A 1 136 ? -19.845 10.804 38.342 1.00 96.19 136 LEU A O 1
ATOM 1090 N N . ILE A 1 137 ? -22.055 10.687 37.949 1.00 95.81 137 ILE A N 1
ATOM 1091 C CA . ILE A 1 137 ? -21.963 10.862 36.496 1.00 95.81 137 ILE A CA 1
ATOM 1092 C C . ILE A 1 137 ? -21.457 12.270 36.169 1.00 95.81 137 ILE A C 1
ATOM 1094 O O . ILE A 1 137 ? -20.489 12.394 35.417 1.00 95.81 137 ILE A O 1
ATOM 1098 N N . ALA A 1 138 ? -22.020 13.316 36.778 1.00 97.62 138 ALA A N 1
ATOM 1099 C CA . ALA A 1 138 ? 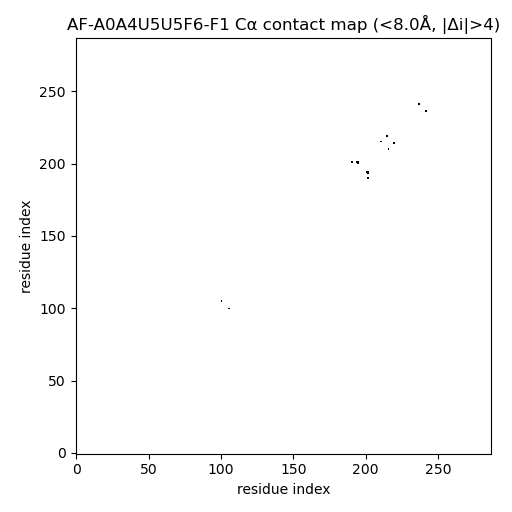-21.585 14.696 36.565 1.00 97.62 138 ALA A CA 1
ATOM 1100 C C . ALA A 1 138 ? -20.112 14.914 36.968 1.00 97.62 138 ALA A C 1
ATOM 1102 O O . ALA A 1 138 ? -19.360 15.627 36.290 1.00 97.62 138 ALA A O 1
ATOM 1103 N N . LEU A 1 139 ? -19.659 14.277 38.053 1.00 97.44 139 LEU A N 1
ATOM 1104 C CA . LEU A 1 139 ? -18.266 14.338 38.488 1.00 97.44 139 LEU A CA 1
ATOM 1105 C C . LEU A 1 139 ? -17.332 13.611 37.513 1.00 97.44 139 LEU A C 1
ATOM 1107 O O . LEU A 1 139 ? -16.285 14.157 37.144 1.00 97.44 139 LEU A O 1
ATOM 1111 N N . LYS A 1 140 ? -17.713 12.410 37.059 1.00 96.88 140 LYS A N 1
ATOM 1112 C CA . LYS A 1 140 ? -16.970 11.650 36.042 1.00 96.88 140 LYS A CA 1
ATOM 1113 C C . LYS A 1 140 ? -16.860 12.429 34.737 1.00 96.88 140 LYS A C 1
ATOM 1115 O O . LYS A 1 140 ? -15.760 12.542 34.206 1.00 96.88 140 LYS A O 1
ATOM 1120 N N . GLU A 1 141 ? -17.949 13.031 34.270 1.00 97.25 141 GLU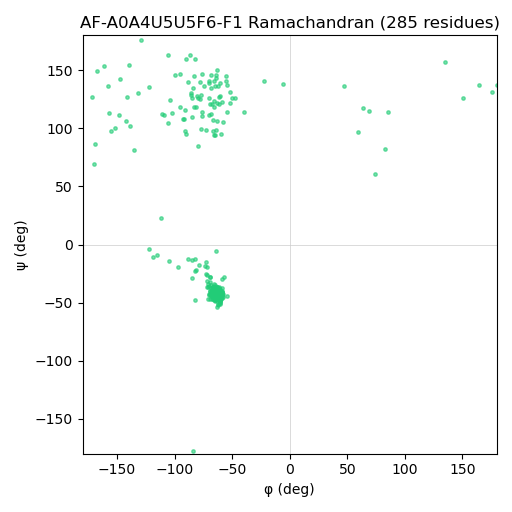 A N 1
ATOM 1121 C CA . GLU A 1 141 ? -17.958 13.864 33.066 1.00 97.25 141 GLU A CA 1
ATOM 1122 C C . GLU A 1 141 ? -17.013 15.066 33.208 1.00 97.25 141 GLU A C 1
ATOM 1124 O O . GLU A 1 141 ? -16.224 15.354 32.310 1.00 97.25 141 GLU A O 1
ATOM 1129 N N . ARG A 1 142 ? -16.993 15.736 34.369 1.00 97.75 142 ARG A N 1
ATOM 1130 C CA . ARG A 1 142 ? -16.063 16.851 34.622 1.00 97.75 142 ARG A CA 1
ATOM 1131 C C . ARG A 1 142 ? -14.598 16.402 34.643 1.00 97.75 142 ARG A C 1
ATOM 1133 O O . ARG A 1 142 ? -13.719 17.140 34.192 1.00 97.75 142 ARG A O 1
ATOM 1140 N N . ILE A 1 143 ? -14.306 15.220 35.188 1.00 96.88 143 ILE A N 1
ATOM 1141 C CA . ILE A 1 143 ? -12.955 14.639 35.161 1.00 96.88 143 ILE A CA 1
ATOM 1142 C C . ILE A 1 143 ? -12.556 14.301 33.725 1.00 96.88 143 ILE A C 1
ATOM 1144 O O . ILE A 1 143 ? -11.449 14.657 33.315 1.00 96.88 143 ILE A O 1
ATOM 1148 N N . GLU A 1 144 ? -13.451 13.668 32.972 1.00 96.88 144 GLU A N 1
ATOM 1149 C CA . GLU A 1 144 ? -13.206 13.262 31.592 1.00 96.88 144 GLU A CA 1
ATOM 1150 C C . GLU A 1 144 ? -13.004 14.475 30.683 1.00 96.88 144 GLU A C 1
ATOM 1152 O O . GLU A 1 144 ? -12.015 14.530 29.959 1.00 96.88 144 GLU A O 1
ATOM 1157 N N . ASN A 1 145 ? -13.824 15.519 30.822 1.00 97.12 145 ASN A N 1
ATOM 1158 C CA . ASN A 1 145 ? -13.648 16.780 30.100 1.00 97.12 145 ASN A CA 1
ATOM 1159 C C . ASN A 1 145 ? -12.291 17.438 30.390 1.00 97.12 145 ASN A C 1
ATOM 1161 O O . ASN A 1 145 ? -11.626 17.923 29.480 1.00 97.12 145 ASN A O 1
ATOM 1165 N N . ARG A 1 146 ? -11.806 17.410 31.639 1.00 97.31 146 ARG A N 1
ATOM 1166 C CA . ARG A 1 146 ? -10.460 17.932 31.954 1.00 97.31 146 ARG A CA 1
ATOM 1167 C C . ARG A 1 146 ? -9.337 17.069 31.385 1.00 97.31 146 ARG A C 1
ATOM 1169 O O . ARG A 1 146 ? -8.258 17.591 31.100 1.00 97.31 146 ARG A O 1
ATOM 1176 N N . ARG A 1 147 ? -9.536 15.753 31.282 1.00 96.81 147 ARG A N 1
ATOM 1177 C CA . ARG A 1 147 ? -8.566 14.843 30.656 1.00 96.81 147 ARG A CA 1
ATOM 1178 C C . ARG A 1 147 ? -8.528 15.054 29.148 1.00 96.81 147 ARG A C 1
ATOM 1180 O O . ARG A 1 147 ? -7.435 15.211 28.609 1.00 96.81 147 ARG A O 1
ATOM 1187 N N . SER A 1 148 ? -9.687 15.132 28.499 1.00 92.75 148 SER A N 1
ATOM 1188 C CA . SER A 1 148 ? -9.787 15.387 27.064 1.00 92.75 148 SER A CA 1
ATOM 1189 C C . SER A 1 148 ? -9.223 16.763 26.705 1.00 92.75 148 SER A C 1
ATOM 1191 O O . SER A 1 148 ? -8.437 16.864 25.769 1.00 92.75 148 SER A O 1
ATOM 1193 N N . GLU A 1 149 ? -9.487 17.799 27.505 1.00 96.88 149 GLU A N 1
ATOM 1194 C CA . GLU A 1 149 ? -8.913 19.129 27.295 1.00 96.88 149 GLU A CA 1
ATOM 1195 C C . GLU A 1 149 ? -7.382 19.130 27.421 1.00 96.88 149 GLU A C 1
ATOM 1197 O O . GLU A 1 149 ? -6.693 19.716 26.586 1.00 96.88 149 GLU A O 1
ATOM 1202 N N . ARG A 1 150 ? -6.812 18.432 28.414 1.00 97.69 150 ARG A N 1
ATOM 1203 C CA . ARG A 1 150 ? -5.349 18.285 28.533 1.00 97.69 150 ARG A CA 1
ATOM 1204 C C . ARG A 1 150 ? -4.747 17.528 27.350 1.00 97.69 150 ARG A C 1
ATOM 1206 O O . ARG A 1 150 ? -3.726 17.965 26.818 1.00 97.69 150 ARG A O 1
ATOM 1213 N N . ALA A 1 151 ? -5.382 16.439 26.923 1.00 96.12 151 ALA A N 1
ATOM 1214 C CA . ALA A 1 151 ? -4.954 15.673 25.756 1.00 96.12 151 ALA A CA 1
ATOM 1215 C C . ALA A 1 151 ? -5.000 16.527 24.477 1.00 96.12 151 ALA A C 1
ATOM 1217 O O . ALA A 1 151 ? -4.049 16.531 23.696 1.00 96.12 151 ALA A O 1
ATOM 1218 N N . GLU A 1 152 ? -6.055 17.323 24.302 1.00 95.75 152 GLU A N 1
ATOM 1219 C CA . GLU A 1 152 ? -6.208 18.227 23.164 1.00 95.75 152 GLU A CA 1
ATOM 1220 C C . GLU A 1 152 ? -5.171 19.356 23.199 1.00 95.75 152 GLU A C 1
ATOM 1222 O O . GLU A 1 152 ? -4.524 19.635 22.190 1.00 95.75 152 GLU A O 1
ATOM 1227 N N . GLN A 1 153 ? -4.913 19.955 24.367 1.00 96.75 153 GLN A N 1
ATOM 1228 C CA . GLN A 1 153 ? -3.840 20.941 24.527 1.00 96.75 153 GLN A CA 1
ATOM 1229 C C . GLN A 1 153 ? -2.472 20.354 24.164 1.00 96.75 153 GLN A C 1
ATOM 1231 O O . GLN A 1 153 ? -1.659 21.028 23.527 1.00 96.75 153 GLN A O 1
ATOM 1236 N N . GLN A 1 154 ? -2.201 19.108 24.549 1.00 93.56 154 GLN A N 1
ATOM 1237 C CA . GLN A 1 154 ? -0.956 18.428 24.205 1.00 93.56 154 GLN A CA 1
ATOM 1238 C C . GLN A 1 154 ? -0.867 18.140 22.703 1.00 93.56 154 GLN A C 1
ATOM 1240 O O . GLN A 1 154 ? 0.180 18.382 22.102 1.00 93.56 154 GLN A O 1
ATOM 1245 N N . ARG A 1 155 ? -1.974 17.729 22.074 1.00 94.38 155 ARG A N 1
ATOM 1246 C CA . ARG A 1 155 ? -2.065 17.522 20.624 1.00 94.38 155 ARG A CA 1
ATOM 1247 C C . ARG A 1 155 ? -1.808 18.813 19.850 1.00 94.38 155 ARG A C 1
ATOM 1249 O O . ARG A 1 155 ? -0.977 18.821 18.949 1.00 94.38 155 ARG A O 1
ATOM 1256 N N . VAL A 1 156 ? -2.441 19.915 20.247 1.00 95.75 156 VAL A N 1
ATOM 1257 C CA . VAL A 1 156 ? -2.258 21.232 19.617 1.00 95.75 156 VAL A CA 1
ATOM 1258 C C . VAL A 1 156 ? -0.829 21.750 19.802 1.00 95.75 156 VAL A C 1
ATOM 1260 O O . VAL A 1 156 ? -0.264 22.336 18.876 1.00 95.75 156 VAL A O 1
ATOM 1263 N N . ARG A 1 157 ? -0.206 21.538 20.972 1.00 96.12 157 ARG A N 1
ATOM 1264 C CA . ARG A 1 157 ? 1.215 21.876 21.183 1.00 96.12 157 ARG A CA 1
ATOM 1265 C C . ARG A 1 157 ? 2.119 21.048 20.266 1.00 96.12 157 ARG A C 1
ATOM 1267 O O . ARG A 1 157 ? 2.937 21.627 19.558 1.00 96.12 157 ARG A O 1
ATOM 1274 N N . ALA A 1 158 ? 1.923 19.731 20.216 1.00 95.19 158 ALA A N 1
ATOM 1275 C CA . ALA A 1 158 ? 2.692 18.838 19.351 1.00 95.19 158 ALA A CA 1
ATOM 1276 C C . ALA A 1 158 ? 2.520 19.173 17.858 1.00 95.19 158 ALA A C 1
ATOM 1278 O O . ALA A 1 158 ? 3.492 19.167 17.104 1.00 95.19 158 ALA A O 1
ATOM 1279 N N . GLU A 1 159 ? 1.305 19.517 17.426 1.00 94.31 159 GLU A N 1
ATOM 1280 C CA . GLU A 1 159 ? 1.014 19.929 16.052 1.00 94.31 159 GLU A CA 1
ATOM 1281 C C . GLU A 1 159 ? 1.707 21.247 15.695 1.00 94.31 159 GLU A C 1
ATOM 1283 O O . GLU A 1 159 ? 2.393 21.314 1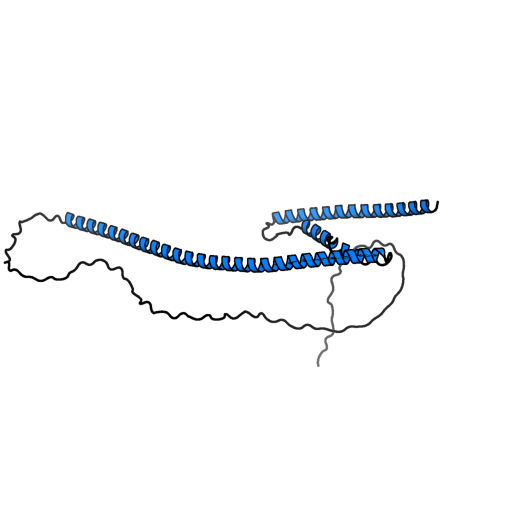4.675 1.00 94.31 159 GLU A O 1
ATOM 1288 N N . LYS A 1 160 ? 1.621 22.268 16.558 1.00 96.12 160 LYS A N 1
ATOM 1289 C CA . LYS A 1 160 ? 2.334 23.541 16.358 1.00 96.12 160 LYS A CA 1
ATOM 1290 C C . LYS A 1 160 ? 3.849 23.355 16.329 1.00 96.12 160 LYS A C 1
ATOM 1292 O O . LYS A 1 160 ? 4.541 24.030 15.567 1.00 96.12 160 LYS A O 1
ATOM 1297 N N . ASP A 1 161 ? 4.391 22.448 17.133 1.00 93.00 161 ASP A N 1
ATOM 1298 C CA . ASP A 1 161 ? 5.827 22.158 17.151 1.00 93.00 161 ASP A CA 1
ATOM 1299 C C . ASP A 1 161 ? 6.270 21.446 15.876 1.00 93.00 161 ASP A C 1
ATOM 1301 O O . ASP A 1 161 ? 7.248 21.861 15.242 1.00 93.00 161 ASP A O 1
ATOM 1305 N N . LYS A 1 162 ? 5.482 20.463 15.431 1.00 94.69 162 LYS A N 1
ATOM 1306 C CA . LYS A 1 162 ? 5.673 19.782 14.152 1.00 94.69 162 LYS A CA 1
ATOM 1307 C C . LYS A 1 162 ? 5.551 20.744 12.973 1.00 94.69 162 LYS A C 1
ATOM 1309 O O . LYS A 1 162 ? 6.366 20.673 12.060 1.00 94.69 162 LYS A O 1
ATOM 1314 N N . GLU A 1 163 ? 4.606 21.681 12.995 1.00 92.56 163 GLU A N 1
ATOM 1315 C CA . GLU A 1 163 ? 4.452 22.711 11.963 1.00 92.56 163 GLU A CA 1
ATOM 1316 C C . GLU A 1 163 ? 5.663 23.654 11.926 1.00 92.56 163 GLU A C 1
ATOM 1318 O O . GLU A 1 163 ? 6.209 23.936 10.857 1.00 92.56 163 GLU A O 1
ATOM 1323 N N . ARG A 1 164 ? 6.151 24.107 13.089 1.00 93.12 164 ARG A N 1
ATOM 1324 C CA . ARG A 1 164 ? 7.367 24.934 13.169 1.00 93.12 164 ARG A CA 1
ATOM 1325 C C . ARG A 1 164 ? 8.591 24.195 12.637 1.00 93.12 164 ARG A C 1
ATOM 1327 O O . ARG A 1 164 ? 9.437 24.810 11.986 1.00 93.12 164 ARG A O 1
ATOM 1334 N N . GLN A 1 165 ? 8.714 22.903 12.920 1.00 89.00 165 GLN A N 1
ATOM 1335 C CA . GLN A 1 165 ? 9.800 22.081 12.399 1.00 89.00 165 GLN A CA 1
ATOM 1336 C C . GLN A 1 165 ? 9.664 21.859 10.888 1.00 89.00 165 GLN A C 1
ATOM 1338 O O . GLN A 1 165 ? 10.607 22.141 10.150 1.00 89.00 165 GLN A O 1
ATOM 1343 N N . ALA A 1 166 ? 8.468 21.507 10.415 1.00 90.19 166 ALA A N 1
ATOM 1344 C CA . ALA A 1 166 ? 8.163 21.346 8.998 1.00 90.19 166 ALA A CA 1
ATOM 1345 C C . ALA A 1 166 ? 8.405 22.637 8.204 1.00 90.19 166 ALA A C 1
ATOM 1347 O O . ALA A 1 166 ? 8.930 22.584 7.098 1.00 90.19 166 ALA A O 1
ATOM 1348 N N . ARG A 1 167 ? 8.109 23.817 8.767 1.00 90.75 167 ARG A N 1
ATOM 1349 C CA . ARG A 1 167 ? 8.408 25.109 8.129 1.00 90.75 167 ARG A CA 1
ATOM 1350 C C . ARG A 1 167 ? 9.912 25.341 7.971 1.00 90.75 167 ARG A C 1
ATOM 1352 O O . ARG A 1 167 ? 10.339 25.802 6.915 1.00 90.75 167 ARG A O 1
ATOM 1359 N N . ARG A 1 168 ? 10.717 25.006 8.988 1.00 87.38 168 ARG A N 1
ATOM 1360 C CA . ARG A 1 168 ? 12.188 25.108 8.917 1.00 87.38 168 ARG A CA 1
ATOM 1361 C C . ARG A 1 168 ? 12.776 24.115 7.919 1.00 87.38 168 ARG A C 1
ATOM 1363 O O . ARG A 1 168 ? 13.685 24.463 7.170 1.00 87.38 168 ARG A O 1
ATOM 1370 N N . GLU A 1 169 ? 12.255 22.894 7.890 1.00 86.81 169 GLU A N 1
ATOM 1371 C CA . GLU A 1 169 ? 12.680 21.862 6.944 1.00 86.81 169 GLU A CA 1
ATOM 1372 C C . GLU A 1 169 ? 12.254 22.200 5.513 1.00 86.81 169 GLU A C 1
ATOM 1374 O O . GLU A 1 169 ? 13.062 22.066 4.603 1.00 86.81 169 GLU A O 1
ATOM 1379 N N . ALA A 1 170 ? 11.051 22.736 5.301 1.00 85.44 170 ALA A N 1
ATOM 1380 C CA . ALA A 1 170 ? 10.582 23.184 3.992 1.00 85.44 170 ALA A CA 1
ATOM 1381 C C . ALA A 1 170 ? 11.379 24.389 3.468 1.00 85.44 170 ALA A C 1
ATOM 1383 O O . ALA A 1 170 ? 11.682 24.455 2.277 1.00 85.44 170 ALA A O 1
ATOM 1384 N N . GLU A 1 171 ? 11.761 25.334 4.333 1.00 84.31 171 GLU A N 1
ATOM 1385 C CA . GLU A 1 171 ? 12.652 26.441 3.961 1.00 84.31 171 GLU A CA 1
ATOM 1386 C C . GLU A 1 171 ? 14.050 25.930 3.591 1.00 84.31 171 GLU A C 1
ATOM 1388 O O . GLU A 1 171 ? 14.597 26.317 2.552 1.00 84.31 171 GLU A O 1
ATOM 1393 N N . ARG A 1 172 ? 14.600 25.002 4.386 1.00 85.06 172 ARG A N 1
ATOM 1394 C CA . ARG A 1 172 ? 15.879 24.345 4.094 1.00 85.06 172 ARG A CA 1
ATOM 1395 C C . ARG A 1 172 ? 15.819 23.581 2.771 1.00 85.06 172 ARG A C 1
ATOM 1397 O O . ARG A 1 172 ? 16.665 23.807 1.916 1.00 85.06 172 ARG A O 1
ATOM 1404 N N . GLN A 1 173 ? 14.780 22.781 2.550 1.00 83.69 173 GLN A N 1
ATOM 1405 C CA . GLN A 1 173 ? 14.567 22.047 1.303 1.00 83.69 173 GLN A CA 1
ATOM 1406 C C . GLN A 1 173 ? 14.363 22.984 0.111 1.00 83.69 173 GLN A C 1
ATOM 1408 O O . GLN A 1 173 ? 14.851 22.704 -0.978 1.00 83.69 173 GLN A O 1
ATOM 1413 N N . ARG A 1 174 ? 13.677 24.121 0.276 1.00 84.31 174 ARG A N 1
ATOM 1414 C CA . ARG A 1 174 ? 13.517 25.107 -0.804 1.00 84.31 174 ARG A CA 1
ATOM 1415 C C . ARG A 1 174 ? 14.852 25.745 -1.182 1.00 84.31 174 ARG A C 1
ATOM 1417 O O . ARG A 1 174 ? 15.106 25.936 -2.370 1.00 84.31 174 ARG A O 1
ATOM 1424 N N . LYS A 1 175 ? 15.705 26.036 -0.195 1.00 86.94 175 LYS A N 1
ATOM 1425 C CA . LYS A 1 175 ? 17.065 26.538 -0.417 1.00 86.94 175 LYS A CA 1
ATOM 1426 C C . LYS A 1 175 ? 17.958 25.478 -1.066 1.00 86.94 175 LYS A C 1
ATOM 1428 O O . LYS A 1 175 ? 18.579 25.764 -2.081 1.00 86.94 175 LYS A O 1
ATOM 1433 N N . GLU A 1 176 ? 17.943 24.249 -0.560 1.00 83.81 176 GLU A N 1
ATOM 1434 C CA . GLU A 1 176 ? 18.692 23.118 -1.122 1.00 83.81 176 GLU A CA 1
ATOM 1435 C C . GLU A 1 176 ? 18.248 22.791 -2.553 1.00 83.81 176 GLU A C 1
ATOM 1437 O O . GLU A 1 176 ? 19.091 22.571 -3.416 1.00 83.81 176 GLU A O 1
ATOM 1442 N N . ASN A 1 177 ? 16.947 22.844 -2.849 1.00 79.56 177 ASN A N 1
ATOM 1443 C CA . ASN A 1 177 ? 16.424 22.644 -4.201 1.00 79.56 177 ASN A CA 1
ATOM 1444 C C . ASN A 1 177 ? 16.833 23.778 -5.153 1.00 79.56 177 ASN A C 1
ATOM 1446 O O . ASN A 1 177 ? 17.146 23.512 -6.313 1.00 79.56 177 ASN A O 1
ATOM 1450 N N . ALA A 1 178 ? 16.861 25.030 -4.684 1.00 84.38 178 ALA A N 1
ATOM 1451 C CA . ALA A 1 178 ? 17.328 26.165 -5.478 1.00 84.38 178 ALA A CA 1
ATOM 1452 C C . ALA A 1 178 ? 18.844 26.103 -5.735 1.00 84.38 178 ALA A C 1
ATOM 1454 O O . ALA A 1 178 ? 19.281 26.308 -6.868 1.00 84.38 17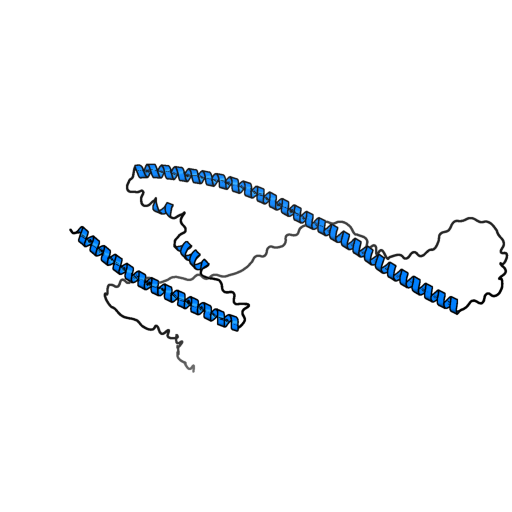8 ALA A O 1
ATOM 1455 N N . ASP A 1 179 ? 19.641 25.755 -4.722 1.00 83.19 179 ASP A N 1
ATOM 1456 C CA . ASP A 1 179 ? 21.091 25.586 -4.844 1.00 83.19 179 ASP A CA 1
ATOM 1457 C C . ASP A 1 179 ? 21.444 24.366 -5.711 1.00 83.19 179 ASP A C 1
ATOM 1459 O O . ASP A 1 179 ? 22.348 24.439 -6.545 1.00 83.19 179 ASP A O 1
ATOM 1463 N N . ALA A 1 180 ? 20.689 23.268 -5.607 1.00 85.25 180 ALA A N 1
ATOM 1464 C CA . ALA A 1 180 ? 20.823 22.105 -6.481 1.00 85.25 180 ALA A CA 1
ATOM 1465 C C . ALA A 1 180 ? 20.439 22.434 -7.930 1.00 85.25 180 ALA A C 1
ATOM 1467 O O . ALA A 1 180 ? 21.132 22.007 -8.853 1.00 85.25 180 ALA A O 1
ATOM 1468 N N . HIS A 1 181 ? 19.383 23.225 -8.145 1.00 82.19 181 HIS A N 1
ATOM 1469 C CA . HIS A 1 181 ? 18.997 23.687 -9.477 1.00 82.19 181 HIS A CA 1
ATOM 1470 C C . HIS A 1 181 ? 20.065 24.601 -10.082 1.00 82.19 181 HIS A C 1
ATOM 1472 O O . HIS A 1 181 ? 20.477 24.392 -11.219 1.00 82.19 181 HIS A O 1
ATOM 1478 N N . ARG A 1 182 ? 20.587 25.560 -9.307 1.00 85.88 182 ARG A N 1
ATOM 1479 C CA . ARG A 1 182 ? 21.678 26.441 -9.738 1.00 85.88 182 ARG A CA 1
ATOM 1480 C C . ARG A 1 182 ? 22.950 25.654 -10.052 1.00 85.88 182 ARG A C 1
ATOM 1482 O O . ARG A 1 182 ? 23.556 25.878 -11.094 1.00 85.88 182 ARG A O 1
ATOM 1489 N N . LYS A 1 183 ? 23.324 24.688 -9.208 1.00 87.81 183 LYS A N 1
ATOM 1490 C CA . LYS A 1 183 ? 24.472 23.803 -9.453 1.00 87.81 183 LYS A CA 1
ATOM 1491 C C . LYS A 1 183 ? 24.266 22.946 -10.703 1.00 87.81 183 LYS A C 1
ATOM 1493 O O . LYS A 1 183 ? 25.190 22.809 -11.496 1.00 87.81 183 LYS A O 1
ATOM 1498 N N . ALA A 1 184 ? 23.058 22.428 -10.924 1.00 86.12 184 ALA A N 1
ATOM 1499 C CA . ALA A 1 184 ? 22.723 21.672 -12.127 1.00 86.12 184 ALA A CA 1
ATOM 1500 C C . ALA A 1 184 ? 22.752 22.544 -13.394 1.00 86.12 184 ALA A C 1
ATOM 1502 O O . ALA A 1 184 ? 23.227 22.080 -14.429 1.00 86.12 184 ALA A O 1
ATOM 1503 N N . GLU A 1 185 ? 22.293 23.796 -13.326 1.00 85.06 185 GLU A N 1
ATOM 1504 C CA . GLU A 1 185 ? 22.401 24.749 -14.434 1.00 85.06 185 GLU A CA 1
ATOM 1505 C C . GLU A 1 185 ? 23.847 25.151 -14.720 1.00 85.06 185 GLU A C 1
ATOM 1507 O O . GLU A 1 185 ? 24.235 25.210 -15.885 1.00 85.06 185 GLU A O 1
ATOM 1512 N N . ASP A 1 186 ? 24.651 25.412 -13.690 1.00 86.81 186 ASP A N 1
ATOM 1513 C CA . ASP A 1 186 ? 26.064 25.759 -13.843 1.00 86.81 186 ASP A CA 1
ATOM 1514 C C . ASP A 1 186 ? 26.862 24.566 -14.387 1.00 86.81 186 ASP A C 1
ATOM 1516 O O . ASP A 1 186 ? 27.683 24.739 -15.288 1.00 86.81 186 ASP A O 1
ATOM 1520 N N . ASP A 1 187 ? 26.580 23.343 -13.933 1.00 82.75 187 ASP A N 1
ATOM 1521 C CA . ASP A 1 187 ? 27.172 22.119 -14.479 1.00 82.75 187 ASP A CA 1
ATOM 1522 C C . ASP A 1 187 ? 26.681 21.835 -15.904 1.00 82.75 187 ASP A C 1
ATOM 1524 O O . ASP A 1 187 ? 27.463 21.377 -16.737 1.00 82.75 187 ASP A O 1
ATOM 1528 N N . ALA A 1 188 ? 25.423 22.143 -16.236 1.00 83.00 188 ALA A N 1
ATOM 1529 C CA . ALA A 1 188 ? 24.912 22.046 -17.601 1.00 83.00 188 ALA A CA 1
ATOM 1530 C C . ALA A 1 188 ? 25.570 23.082 -18.521 1.00 83.00 188 ALA A C 1
ATOM 1532 O O . ALA A 1 188 ? 26.017 22.719 -19.605 1.00 83.00 188 ALA A O 1
ATOM 1533 N N . LYS A 1 189 ? 25.710 24.341 -18.088 1.00 85.38 189 LYS A N 1
ATOM 1534 C CA . LYS A 1 189 ? 26.411 25.404 -18.830 1.00 85.38 189 LYS A CA 1
ATOM 1535 C C . LYS A 1 189 ? 27.890 25.065 -19.014 1.00 85.38 189 LYS A C 1
ATOM 1537 O O . LYS A 1 189 ? 28.390 25.157 -20.133 1.00 85.38 189 LYS A O 1
ATOM 1542 N N . LYS A 1 190 ? 28.572 24.579 -17.967 1.00 84.50 190 LYS A N 1
ATOM 1543 C CA . LYS A 1 190 ? 29.950 24.061 -18.050 1.00 84.50 190 LYS A CA 1
ATOM 1544 C C . LYS A 1 190 ? 30.046 22.882 -19.011 1.00 84.50 190 LYS A C 1
ATOM 1546 O O . LYS A 1 190 ? 30.940 22.867 -19.846 1.00 84.50 190 LYS A O 1
ATOM 1551 N N . LYS A 1 191 ? 29.121 21.918 -18.950 1.00 78.56 191 LYS A N 1
ATOM 1552 C CA . LYS A 1 191 ? 29.076 20.784 -19.887 1.00 78.56 191 LYS A CA 1
ATOM 1553 C C . LYS A 1 191 ? 28.813 21.228 -21.315 1.00 78.56 191 LYS A C 1
ATOM 1555 O O . LYS A 1 191 ? 29.435 20.673 -22.208 1.00 78.56 191 LYS A O 1
ATOM 1560 N N . ILE A 1 192 ? 27.938 22.200 -21.551 1.00 77.69 192 ILE A N 1
ATOM 1561 C CA . ILE A 1 192 ? 27.679 22.750 -22.886 1.00 77.69 192 ILE A CA 1
ATOM 1562 C C . ILE A 1 192 ? 28.943 23.442 -23.409 1.00 77.69 192 ILE A C 1
ATOM 1564 O O . ILE A 1 192 ? 29.368 23.139 -24.518 1.00 77.69 192 ILE A O 1
ATOM 1568 N N . ALA A 1 193 ? 29.605 24.272 -22.598 1.00 78.94 193 ALA A N 1
ATOM 1569 C CA . ALA A 1 193 ? 30.860 24.928 -22.970 1.00 78.94 193 ALA A CA 1
ATOM 1570 C C . ALA A 1 193 ? 32.000 23.921 -23.239 1.00 78.94 193 ALA A C 1
ATOM 1572 O O . ALA A 1 193 ? 32.683 24.018 -24.256 1.00 78.94 193 ALA A O 1
ATOM 1573 N N . LEU A 1 194 ? 32.160 22.906 -22.383 1.00 72.19 194 LEU A N 1
ATOM 1574 C CA . LEU A 1 194 ? 33.162 21.842 -22.532 1.00 72.19 194 LEU A CA 1
ATOM 1575 C C . LEU A 1 194 ? 32.844 20.883 -23.688 1.00 72.19 194 LEU A C 1
ATOM 1577 O O . LEU A 1 194 ? 33.758 20.419 -24.357 1.00 72.19 194 LEU A O 1
ATOM 1581 N N . THR A 1 195 ? 31.567 20.603 -23.965 1.00 66.88 195 THR A N 1
ATOM 1582 C CA . THR A 1 195 ? 31.144 19.782 -25.118 1.00 66.88 195 THR A CA 1
ATOM 1583 C C . THR A 1 195 ? 31.336 20.545 -26.429 1.00 66.88 195 THR A C 1
ATOM 1585 O O . THR A 1 195 ? 31.659 19.931 -27.440 1.00 66.88 195 THR A O 1
ATOM 1588 N N . ASN A 1 196 ? 31.203 21.876 -26.405 1.00 68.12 196 ASN A N 1
ATOM 1589 C CA . ASN A 1 196 ? 31.491 22.735 -27.552 1.00 68.12 196 ASN A CA 1
ATOM 1590 C C . ASN A 1 196 ? 33.006 22.869 -27.831 1.00 68.12 196 ASN A C 1
ATOM 1592 O O . ASN A 1 196 ? 33.393 23.101 -28.968 1.00 68.12 196 ASN A O 1
ATOM 1596 N N . MET A 1 197 ? 33.870 22.685 -26.820 1.00 64.75 197 MET A N 1
ATOM 1597 C CA . MET A 1 197 ? 35.339 22.703 -26.970 1.00 64.75 197 MET A CA 1
ATOM 1598 C C . MET A 1 197 ? 35.996 21.318 -27.108 1.00 64.75 197 MET A C 1
ATOM 1600 O O . MET A 1 197 ? 37.122 21.224 -27.585 1.00 64.75 197 MET A O 1
ATOM 1604 N N . GLY A 1 198 ? 35.330 20.239 -26.701 1.00 60.56 198 GLY A N 1
ATOM 1605 C CA . GLY A 1 198 ? 35.910 18.898 -26.637 1.00 60.56 198 GLY A CA 1
ATOM 1606 C C . GLY A 1 198 ? 34.961 17.852 -27.203 1.00 60.56 198 GLY A C 1
ATOM 1607 O O . GLY A 1 198 ? 34.277 17.153 -26.455 1.00 60.56 198 GLY A O 1
ATOM 1608 N N . SER A 1 199 ? 34.941 17.721 -28.530 1.00 62.09 199 SER A N 1
ATOM 1609 C CA . SER A 1 199 ? 33.986 16.868 -29.255 1.00 62.09 199 SER A CA 1
ATOM 1610 C C . SER A 1 199 ? 34.108 15.356 -28.974 1.00 62.09 199 SER A C 1
ATOM 1612 O O . SER A 1 199 ? 33.233 14.603 -29.380 1.00 62.09 199 SER A O 1
ATOM 1614 N N . ASN A 1 200 ? 35.104 14.882 -28.208 1.00 60.44 200 ASN A N 1
ATOM 1615 C CA . ASN A 1 200 ? 35.330 13.436 -28.026 1.00 60.44 200 ASN A CA 1
ATOM 1616 C C . ASN A 1 200 ? 35.291 12.907 -26.574 1.00 60.44 200 ASN A C 1
ATOM 1618 O O . ASN A 1 200 ? 35.348 11.694 -26.392 1.00 60.44 200 ASN A O 1
ATOM 1622 N N . TYR A 1 201 ? 35.139 13.744 -25.534 1.00 54.25 201 TYR A N 1
ATOM 1623 C CA . TYR A 1 201 ? 35.089 13.268 -24.126 1.00 54.25 201 TYR A CA 1
ATOM 1624 C C . TYR A 1 201 ? 33.673 13.272 -23.505 1.00 54.25 201 TYR A C 1
ATOM 1626 O O . TYR A 1 201 ? 33.413 12.638 -22.483 1.00 54.25 201 TYR A O 1
ATOM 1634 N N . SER A 1 202 ? 32.708 13.942 -24.146 1.00 58.12 202 SER A N 1
ATOM 1635 C CA . SER A 1 202 ? 31.348 14.156 -23.611 1.00 58.12 202 SER A CA 1
ATOM 1636 C C . SER A 1 202 ? 30.452 12.896 -23.605 1.00 58.12 202 SER A C 1
ATOM 1638 O O . SER A 1 202 ? 29.447 12.834 -22.892 1.00 58.12 202 SER A O 1
ATOM 1640 N N . GLY A 1 203 ? 30.829 11.840 -24.337 1.00 63.34 203 GLY A N 1
ATOM 1641 C CA . GLY A 1 203 ? 30.013 10.627 -24.490 1.00 63.34 203 GLY A CA 1
ATOM 1642 C C . GLY A 1 203 ? 29.873 9.757 -23.231 1.00 63.34 203 GLY A C 1
ATOM 1643 O O . GLY A 1 203 ? 28.855 9.079 -23.083 1.00 63.34 203 GLY A O 1
ATOM 1644 N N . ILE A 1 204 ? 30.852 9.778 -22.317 1.00 61.69 204 ILE A N 1
ATOM 1645 C CA . ILE A 1 204 ? 30.817 8.990 -21.070 1.00 61.69 204 ILE A CA 1
ATOM 1646 C C . ILE A 1 204 ? 29.992 9.706 -19.984 1.00 61.69 204 ILE A C 1
ATOM 1648 O O . ILE A 1 204 ? 29.069 9.115 -19.427 1.00 61.69 204 ILE A O 1
ATOM 1652 N N . LEU A 1 205 ? 30.218 11.006 -19.758 1.00 57.75 205 LEU A N 1
ATOM 1653 C CA . LEU A 1 205 ? 29.556 11.775 -18.687 1.00 57.75 205 LEU A CA 1
ATOM 1654 C C . LEU A 1 205 ? 28.062 12.066 -18.940 1.00 57.75 205 LEU A C 1
ATOM 1656 O O . LEU A 1 205 ? 27.320 12.376 -18.005 1.00 57.75 205 LEU A O 1
ATOM 1660 N N . GLN A 1 206 ? 27.590 11.987 -20.189 1.00 59.50 206 GLN A N 1
ATOM 1661 C CA . GLN A 1 206 ? 26.165 12.146 -20.514 1.00 59.50 206 GLN A CA 1
ATOM 1662 C C . GLN A 1 206 ? 25.333 10.872 -20.292 1.00 59.50 206 GLN A C 1
ATOM 1664 O O . GLN A 1 206 ? 24.112 10.976 -20.124 1.00 59.50 206 GLN A O 1
ATOM 1669 N N . ARG A 1 207 ? 25.944 9.676 -20.274 1.00 58.84 207 ARG A N 1
ATOM 1670 C CA . ARG A 1 207 ? 25.202 8.424 -20.031 1.00 58.84 207 ARG A CA 1
ATOM 1671 C C . ARG A 1 207 ? 24.753 8.296 -18.578 1.00 58.84 207 ARG A C 1
ATOM 1673 O O . ARG A 1 207 ? 23.621 7.874 -18.345 1.00 58.84 207 ARG A O 1
ATOM 1680 N N . ASP A 1 208 ? 25.572 8.744 -17.629 1.00 55.97 208 ASP A N 1
ATOM 1681 C CA . ASP A 1 208 ? 25.263 8.618 -16.199 1.00 55.97 208 ASP A CA 1
ATOM 1682 C C . ASP A 1 208 ? 24.117 9.536 -15.750 1.00 55.97 208 ASP A C 1
ATOM 1684 O O . ASP A 1 208 ? 23.240 9.115 -14.996 1.00 55.97 208 ASP A O 1
ATOM 1688 N N . HIS A 1 209 ? 24.000 10.747 -16.306 1.00 57.94 209 HIS A N 1
ATOM 1689 C CA . HIS A 1 209 ? 22.901 11.661 -15.953 1.00 57.94 209 HIS A CA 1
ATOM 1690 C C . HIS A 1 209 ? 21.530 11.266 -16.525 1.00 57.94 209 HIS A C 1
ATOM 1692 O O . HIS A 1 209 ? 20.504 11.711 -16.012 1.00 57.94 209 HIS A O 1
ATOM 1698 N N . LYS A 1 210 ? 21.468 10.408 -17.554 1.00 56.69 210 LYS A N 1
ATOM 1699 C CA . LYS A 1 210 ? 20.191 9.871 -18.068 1.00 56.69 210 LYS A CA 1
ATOM 1700 C C . LYS A 1 210 ? 19.673 8.678 -17.254 1.00 56.69 210 LYS A C 1
ATOM 1702 O O . LYS A 1 210 ? 18.509 8.310 -17.415 1.00 56.69 210 LYS A O 1
ATOM 1707 N N . ARG A 1 211 ? 20.503 8.093 -16.380 1.00 57.34 211 ARG A N 1
ATOM 1708 C CA . ARG A 1 211 ? 20.174 6.901 -15.580 1.00 57.34 211 ARG A CA 1
ATOM 1709 C C . ARG A 1 211 ? 19.374 7.217 -14.311 1.00 57.34 211 ARG A C 1
ATOM 1711 O O . ARG A 1 211 ? 18.643 6.356 -13.845 1.00 57.34 211 ARG A O 1
ATOM 1718 N N . ALA A 1 212 ? 19.449 8.446 -13.797 1.00 57.72 212 ALA A N 1
ATOM 1719 C CA . ALA A 1 212 ? 18.887 8.806 -12.489 1.00 57.72 212 ALA A CA 1
ATOM 1720 C C . ALA A 1 212 ? 17.385 9.173 -12.479 1.00 57.72 212 ALA A C 1
ATOM 1722 O O . ALA A 1 212 ? 16.794 9.245 -11.409 1.00 57.72 212 ALA A O 1
ATOM 1723 N N . LYS A 1 213 ? 16.744 9.411 -13.638 1.00 62.50 213 LYS A N 1
ATOM 1724 C CA . LYS A 1 213 ? 15.329 9.862 -13.709 1.00 62.50 213 LYS A CA 1
ATOM 1725 C C . LYS A 1 213 ? 14.367 8.863 -14.363 1.00 62.50 213 LYS A C 1
ATOM 1727 O O . LYS A 1 213 ? 13.157 9.065 -14.342 1.00 62.50 213 LYS A O 1
ATOM 1732 N N . LYS A 1 214 ? 14.879 7.787 -14.960 1.00 73.00 214 LYS A N 1
ATOM 1733 C CA . LYS A 1 214 ? 14.054 6.718 -15.535 1.00 73.00 214 LYS A CA 1
ATOM 1734 C C . LYS A 1 214 ? 14.089 5.532 -14.584 1.00 73.00 214 LYS A C 1
ATOM 1736 O O . LYS A 1 214 ? 15.174 5.041 -14.294 1.00 73.00 214 LYS A O 1
ATOM 1741 N N . GLN A 1 215 ? 12.913 5.076 -14.146 1.00 72.00 215 GLN A N 1
ATOM 1742 C CA . GLN A 1 215 ? 12.770 3.829 -13.396 1.00 72.00 215 GLN A CA 1
ATOM 1743 C C . GLN A 1 215 ? 13.556 2.731 -14.117 1.00 72.00 215 GLN A C 1
ATOM 1745 O O . GLN A 1 215 ? 13.388 2.550 -15.331 1.00 72.00 215 GLN A O 1
ATOM 1750 N N . THR A 1 216 ? 14.449 2.050 -13.400 1.00 84.88 216 THR A N 1
ATOM 1751 C CA . THR A 1 216 ? 15.297 1.035 -14.029 1.00 84.88 216 THR A CA 1
ATOM 1752 C C . THR A 1 216 ? 14.427 -0.105 -14.561 1.00 84.88 216 THR A C 1
ATOM 1754 O O . THR A 1 216 ? 13.371 -0.407 -14.005 1.00 84.88 216 THR A O 1
ATOM 1757 N N . GLU A 1 217 ? 14.849 -0.785 -15.633 1.00 89.12 217 GLU A N 1
ATOM 1758 C CA . GLU A 1 217 ? 14.108 -1.956 -16.142 1.00 89.12 217 GLU A CA 1
ATOM 1759 C C . GLU A 1 217 ? 13.945 -3.041 -15.058 1.00 89.12 217 GLU A C 1
ATOM 1761 O O . GLU A 1 217 ? 12.941 -3.753 -15.023 1.00 89.12 217 GLU A O 1
ATOM 1766 N N . ARG A 1 218 ? 14.882 -3.107 -14.098 1.00 86.94 218 ARG A N 1
ATOM 1767 C CA . ARG A 1 218 ? 14.792 -3.972 -12.913 1.00 86.94 218 ARG A CA 1
ATOM 1768 C C . ARG A 1 218 ? 13.638 -3.571 -11.993 1.00 86.94 218 ARG A C 1
ATOM 1770 O O . ARG A 1 218 ? 12.881 -4.438 -11.563 1.00 86.94 218 ARG A O 1
ATOM 1777 N N . GLU A 1 219 ? 13.485 -2.282 -11.705 1.00 89.12 219 GLU A N 1
ATOM 1778 C CA . GLU A 1 219 ? 12.379 -1.760 -10.896 1.00 89.12 219 GLU A CA 1
ATOM 1779 C C . GLU A 1 219 ? 11.032 -1.906 -11.603 1.00 89.12 219 GLU A C 1
ATOM 1781 O O . GLU A 1 219 ? 10.065 -2.312 -10.965 1.00 89.12 219 GLU A O 1
ATOM 1786 N N . LYS A 1 220 ? 10.964 -1.655 -12.917 1.00 91.56 220 LYS A N 1
ATOM 1787 C CA . LYS A 1 220 ? 9.742 -1.883 -13.705 1.00 91.56 220 LYS A CA 1
ATOM 1788 C C . LYS A 1 220 ? 9.336 -3.351 -13.685 1.00 91.56 220 LYS A C 1
ATOM 1790 O O . LYS A 1 220 ? 8.179 -3.654 -13.419 1.00 91.56 220 LYS A O 1
ATOM 1795 N N . LYS A 1 221 ? 10.289 -4.270 -13.893 1.00 93.06 221 LYS A N 1
ATOM 1796 C CA . LYS A 1 221 ? 10.038 -5.712 -13.776 1.00 93.06 221 LYS A CA 1
ATOM 1797 C C . LYS A 1 221 ? 9.538 -6.063 -12.377 1.00 93.06 221 LYS A C 1
ATOM 1799 O O . LYS A 1 221 ? 8.558 -6.787 -12.265 1.00 93.06 221 LYS A O 1
ATOM 1804 N N . LYS A 1 222 ? 10.174 -5.546 -11.318 1.00 92.75 222 LYS A N 1
ATOM 1805 C CA . LYS A 1 222 ? 9.748 -5.799 -9.932 1.00 92.75 222 LYS A CA 1
ATOM 1806 C C . LYS A 1 222 ? 8.333 -5.273 -9.673 1.00 92.75 222 LYS A C 1
ATOM 1808 O O . LYS A 1 222 ? 7.539 -5.987 -9.074 1.00 92.75 222 LYS A O 1
ATOM 1813 N N . LYS A 1 223 ? 8.006 -4.080 -10.177 1.00 91.69 223 LYS A N 1
ATOM 1814 C CA . LYS A 1 223 ? 6.671 -3.479 -10.082 1.00 91.69 223 LYS A CA 1
ATOM 1815 C C . LYS A 1 223 ? 5.614 -4.328 -10.795 1.00 91.69 223 LYS A C 1
ATOM 1817 O O . LYS A 1 223 ? 4.645 -4.722 -10.165 1.00 91.69 223 LYS A O 1
ATOM 1822 N N . ILE A 1 224 ? 5.849 -4.697 -12.055 1.00 92.94 224 ILE A N 1
ATOM 1823 C CA . ILE A 1 224 ? 4.930 -5.547 -12.833 1.00 92.94 224 ILE A CA 1
ATOM 1824 C C . ILE A 1 224 ? 4.757 -6.921 -12.168 1.00 92.94 224 ILE A C 1
ATOM 1826 O O . ILE A 1 224 ? 3.657 -7.463 -12.138 1.00 92.94 224 ILE A O 1
ATOM 1830 N N . MET A 1 225 ? 5.831 -7.502 -11.624 1.00 92.06 225 MET A N 1
ATOM 1831 C CA . MET A 1 225 ? 5.742 -8.781 -10.915 1.00 92.06 225 MET A CA 1
ATOM 1832 C C . MET A 1 225 ? 4.930 -8.657 -9.627 1.00 92.06 225 MET A C 1
ATOM 1834 O O . MET A 1 225 ? 4.114 -9.530 -9.367 1.00 92.06 225 MET A O 1
ATOM 1838 N N . ALA A 1 226 ? 5.089 -7.574 -8.864 1.00 91.75 226 ALA A N 1
ATOM 1839 C CA . ALA A 1 226 ? 4.277 -7.321 -7.675 1.00 91.75 226 ALA A CA 1
ATOM 1840 C C . ALA A 1 226 ? 2.792 -7.095 -8.017 1.00 91.75 226 ALA A C 1
ATOM 1842 O O . ALA A 1 226 ? 1.928 -7.601 -7.317 1.00 91.75 226 ALA A O 1
ATOM 1843 N N . GLU A 1 227 ? 2.484 -6.403 -9.118 1.00 91.88 227 GLU A N 1
ATOM 1844 C CA . GLU A 1 227 ? 1.102 -6.206 -9.590 1.00 91.88 227 GLU A CA 1
ATOM 1845 C C . GLU A 1 227 ? 0.434 -7.520 -10.028 1.00 91.88 227 GLU A C 1
ATOM 1847 O O . GLU A 1 227 ? -0.770 -7.702 -9.854 1.00 91.88 227 GLU A O 1
ATOM 1852 N N . ARG A 1 228 ? 1.207 -8.452 -10.603 1.00 91.56 228 ARG A N 1
ATOM 1853 C CA . ARG A 1 228 ? 0.698 -9.757 -11.059 1.00 91.56 228 ARG A CA 1
ATOM 1854 C C . ARG A 1 228 ? 0.653 -10.810 -9.955 1.00 91.56 228 ARG A C 1
ATOM 1856 O O . ARG A 1 228 ? -0.163 -11.725 -10.041 1.00 91.56 228 ARG A O 1
ATOM 1863 N N . CYS A 1 229 ? 1.531 -10.716 -8.961 1.00 88.00 229 CYS A N 1
ATOM 1864 C CA . CYS A 1 229 ? 1.626 -11.680 -7.873 1.00 88.00 229 CYS A CA 1
ATOM 1865 C C . CYS A 1 229 ? 0.707 -11.247 -6.727 1.00 88.00 229 CYS A C 1
ATOM 1867 O O . CYS A 1 229 ? 1.072 -10.414 -5.900 1.00 88.00 229 CYS A O 1
ATOM 1869 N N . LYS A 1 230 ? -0.508 -11.796 -6.703 1.00 85.50 230 LYS A N 1
ATOM 1870 C CA . LYS A 1 230 ? -1.461 -11.543 -5.620 1.00 85.50 230 LYS A CA 1
ATOM 1871 C C . LYS A 1 230 ? -1.058 -12.370 -4.393 1.00 85.50 230 LYS A C 1
ATOM 1873 O O . LYS A 1 230 ? -0.855 -13.575 -4.553 1.00 85.50 230 LYS A O 1
ATOM 1878 N N . PRO A 1 231 ? -0.938 -11.765 -3.199 1.00 87.12 231 PRO A N 1
ATOM 1879 C CA . PRO A 1 231 ? -0.734 -12.532 -1.979 1.00 87.12 231 PRO A CA 1
ATOM 1880 C C . PRO A 1 231 ? -1.952 -13.431 -1.748 1.00 87.12 231 PRO A C 1
ATOM 1882 O O . PRO A 1 231 ? -3.091 -13.007 -1.949 1.00 87.12 231 PRO A O 1
ATOM 1885 N N . LEU A 1 232 ? -1.697 -14.682 -1.375 1.00 86.44 232 LEU A N 1
ATOM 1886 C CA . LEU A 1 232 ? -2.737 -15.646 -1.041 1.00 86.44 232 LEU A CA 1
ATOM 1887 C C . LEU A 1 232 ? -2.915 -15.632 0.474 1.00 86.44 232 LEU A C 1
ATOM 1889 O O . LEU A 1 232 ? -1.972 -15.938 1.199 1.00 86.44 232 LEU A O 1
ATOM 1893 N N . ASP A 1 233 ? -4.106 -15.264 0.928 1.00 85.00 233 ASP A N 1
ATOM 1894 C CA . ASP A 1 233 ? -4.544 -15.524 2.297 1.00 85.00 233 ASP A CA 1
ATOM 1895 C C . ASP A 1 233 ? -5.132 -16.940 2.332 1.00 85.00 233 ASP A C 1
ATOM 1897 O O . ASP A 1 233 ? -5.963 -17.269 1.490 1.00 85.00 233 ASP A O 1
ATOM 1901 N N . ILE A 1 234 ? -4.647 -17.797 3.230 1.00 82.94 234 ILE A N 1
ATOM 1902 C CA . ILE A 1 234 ? -5.009 -19.224 3.296 1.00 82.94 234 ILE A CA 1
ATOM 1903 C C . ILE A 1 234 ? -5.676 -19.553 4.645 1.00 82.94 234 ILE A C 1
ATOM 1905 O O . ILE A 1 234 ? -6.272 -20.617 4.792 1.00 82.94 234 ILE A O 1
ATOM 1909 N N . GLU A 1 235 ? -5.643 -18.646 5.626 1.00 82.69 235 GLU A N 1
ATOM 1910 C CA . GLU A 1 235 ? -5.951 -18.977 7.026 1.00 82.69 235 GLU A CA 1
ATOM 1911 C C . GLU A 1 235 ? -7.440 -19.258 7.277 1.00 82.69 235 GLU A C 1
ATOM 1913 O O . GLU A 1 235 ? -7.780 -20.053 8.148 1.00 82.69 235 GLU A O 1
ATOM 1918 N N . ASN A 1 236 ? -8.332 -18.686 6.464 1.00 84.38 236 ASN A N 1
ATOM 1919 C CA . ASN A 1 236 ? -9.786 -18.777 6.653 1.00 84.38 236 ASN A CA 1
ATOM 1920 C C . ASN A 1 236 ? -10.507 -19.601 5.567 1.00 84.38 236 ASN A C 1
ATOM 1922 O O . ASN A 1 236 ? -11.701 -19.409 5.323 1.00 84.38 236 ASN A O 1
ATOM 1926 N N . PHE A 1 237 ? -9.799 -20.496 4.871 1.00 89.19 237 PHE A N 1
ATOM 1927 C CA . PHE A 1 237 ? -10.374 -21.292 3.781 1.00 89.19 237 PHE A CA 1
ATOM 1928 C C . PHE A 1 237 ? -11.000 -22.615 4.258 1.00 89.19 237 PHE A C 1
ATOM 1930 O O . PHE A 1 237 ? -10.436 -23.335 5.076 1.00 89.19 237 PHE A O 1
ATOM 1937 N N . THR A 1 238 ? -12.152 -22.979 3.685 1.00 91.00 238 THR A N 1
ATOM 1938 C CA . THR A 1 238 ? -12.752 -24.321 3.812 1.00 91.00 238 THR A CA 1
ATOM 1939 C C . THR A 1 238 ? -12.115 -25.302 2.818 1.00 91.00 238 THR A C 1
ATOM 1941 O O . THR A 1 238 ? -11.535 -24.884 1.814 1.00 91.00 238 THR A O 1
ATOM 1944 N N . GLU A 1 239 ? -12.223 -26.615 3.061 1.00 90.44 239 GLU A N 1
ATOM 1945 C CA . GLU A 1 239 ? -11.577 -27.641 2.219 1.00 90.44 239 GLU A CA 1
ATOM 1946 C C . GLU A 1 239 ? -12.001 -27.562 0.742 1.00 90.44 239 GLU A C 1
ATOM 1948 O O . GLU A 1 239 ? -11.156 -27.632 -0.154 1.00 90.44 239 GLU A O 1
ATOM 1953 N N . ASP A 1 240 ? -13.290 -27.352 0.476 1.00 92.12 240 ASP A N 1
ATOM 1954 C CA . ASP A 1 240 ? -13.799 -27.216 -0.890 1.00 92.12 240 ASP A CA 1
ATOM 1955 C C . ASP A 1 240 ? -13.250 -25.955 -1.576 1.00 92.12 240 ASP A C 1
ATOM 1957 O O . ASP A 1 240 ? -12.773 -26.022 -2.712 1.00 92.12 240 ASP A O 1
ATOM 1961 N N . ASN A 1 241 ? -13.175 -24.833 -0.850 1.00 91.25 241 ASN A N 1
ATOM 1962 C CA . ASN A 1 241 ? -12.593 -23.589 -1.360 1.00 91.25 241 ASN A CA 1
ATOM 1963 C C . ASN A 1 241 ? -11.085 -23.736 -1.648 1.00 91.25 241 ASN A C 1
ATOM 1965 O O . ASN A 1 241 ? -10.583 -23.160 -2.615 1.00 91.25 241 ASN A O 1
ATOM 1969 N N . LEU A 1 242 ? -10.348 -24.528 -0.856 1.00 91.94 242 LEU A N 1
ATOM 1970 C CA . LEU A 1 242 ? -8.937 -24.838 -1.129 1.00 91.94 242 LEU A CA 1
ATOM 1971 C C . LEU A 1 242 ? -8.775 -25.657 -2.413 1.00 91.94 242 LEU A C 1
ATOM 1973 O O . LEU A 1 242 ? -7.869 -25.387 -3.204 1.00 91.94 242 LEU A O 1
ATOM 1977 N N . ARG A 1 243 ? -9.652 -26.641 -2.648 1.00 93.88 243 ARG A N 1
ATOM 1978 C CA . ARG A 1 243 ? -9.625 -27.469 -3.866 1.00 93.88 243 ARG A CA 1
ATOM 1979 C C . ARG A 1 243 ? -9.919 -26.641 -5.114 1.00 93.88 243 ARG A C 1
ATOM 1981 O O . ARG A 1 243 ? -9.268 -26.847 -6.138 1.00 93.88 243 ARG A O 1
ATOM 1988 N N . GLU A 1 244 ? -10.860 -25.707 -5.038 1.00 94.12 244 GLU A N 1
ATOM 1989 C CA . GLU A 1 244 ? -11.153 -24.774 -6.130 1.00 94.12 244 GLU A CA 1
ATOM 1990 C C . GLU A 1 244 ? -9.985 -23.815 -6.381 1.00 94.12 244 GLU A C 1
ATOM 1992 O O . GLU A 1 244 ? -9.516 -23.714 -7.515 1.00 94.12 244 GLU A O 1
ATOM 1997 N N . LYS A 1 245 ? -9.415 -23.201 -5.333 1.00 92.38 245 LYS A N 1
ATOM 1998 C CA . LYS A 1 245 ? -8.248 -22.315 -5.488 1.00 92.38 245 LYS A CA 1
ATOM 1999 C C . LYS A 1 245 ? -7.015 -23.026 -6.025 1.00 92.38 245 LYS A C 1
ATOM 2001 O O . LYS A 1 245 ? -6.296 -22.453 -6.840 1.00 92.38 245 LYS A O 1
ATOM 2006 N N . ALA A 1 246 ? -6.776 -24.272 -5.627 1.00 94.19 246 ALA A N 1
ATOM 2007 C CA . ALA A 1 246 ? -5.687 -25.069 -6.179 1.00 94.19 246 ALA A CA 1
ATOM 2008 C C . ALA A 1 246 ? -5.862 -25.305 -7.690 1.00 94.19 246 ALA A C 1
ATOM 2010 O O . ALA A 1 246 ? -4.892 -25.189 -8.440 1.00 94.19 246 ALA A O 1
ATOM 2011 N N . LYS A 1 247 ? -7.093 -25.581 -8.147 1.00 96.38 247 LYS A N 1
ATOM 2012 C CA . LYS A 1 247 ? -7.405 -25.713 -9.580 1.00 96.38 247 LYS A CA 1
ATOM 2013 C C . LYS A 1 247 ? -7.214 -24.393 -10.323 1.00 96.38 247 LYS A C 1
ATOM 2015 O O . LYS A 1 247 ? -6.536 -24.387 -11.344 1.00 96.38 247 LYS A O 1
ATOM 2020 N N . GLU A 1 248 ? -7.717 -23.279 -9.788 1.00 93.56 248 GLU A N 1
ATOM 2021 C CA . GLU A 1 248 ? -7.528 -21.950 -10.389 1.00 93.56 248 GLU A CA 1
ATOM 2022 C C . GLU A 1 248 ? -6.040 -21.591 -10.546 1.00 93.56 248 GLU A C 1
ATOM 2024 O O . GLU A 1 248 ? -5.613 -21.117 -11.600 1.00 93.56 248 GLU A O 1
ATOM 2029 N N . LEU A 1 249 ? -5.225 -21.830 -9.511 1.00 93.75 249 LEU A N 1
ATOM 2030 C CA . LEU A 1 249 ? -3.784 -21.566 -9.556 1.00 93.75 249 LEU A CA 1
ATOM 2031 C C . LEU A 1 249 ? -3.064 -22.476 -10.554 1.00 93.75 249 LEU A C 1
ATOM 2033 O O . LEU A 1 249 ? -2.130 -22.033 -11.224 1.00 93.75 249 LEU A O 1
ATOM 2037 N N . TRP A 1 250 ? -3.502 -23.730 -10.674 1.00 96.44 250 TRP A N 1
ATOM 2038 C CA . TRP A 1 250 ? -2.973 -24.662 -11.661 1.00 96.44 250 TRP A CA 1
ATOM 2039 C C . TRP A 1 250 ? -3.307 -24.219 -13.091 1.00 96.44 250 TRP A C 1
ATOM 2041 O O . TRP A 1 250 ? -2.408 -24.125 -13.924 1.00 96.44 250 TRP A O 1
ATOM 2051 N N . GLU A 1 251 ? -4.558 -23.857 -13.374 1.00 97.06 251 GLU A N 1
ATOM 2052 C CA . GLU A 1 251 ? -4.964 -23.317 -14.679 1.00 97.06 251 GLU A CA 1
ATOM 2053 C C . GLU A 1 251 ? -4.210 -22.022 -15.013 1.00 97.06 251 GLU A C 1
ATOM 2055 O O . GLU A 1 251 ? -3.741 -21.835 -16.140 1.00 97.06 251 GLU A O 1
ATOM 2060 N N . TRP A 1 252 ? -4.021 -21.149 -14.019 1.00 94.62 252 TRP A N 1
ATOM 2061 C CA . TRP A 1 252 ? -3.228 -19.933 -14.168 1.00 94.62 252 TRP A CA 1
ATOM 2062 C C . TRP A 1 252 ? -1.770 -20.237 -14.530 1.00 94.62 252 TRP A C 1
ATOM 2064 O O . TRP A 1 252 ? -1.221 -19.607 -15.437 1.00 94.62 252 TRP A O 1
ATOM 2074 N N . LEU A 1 253 ? -1.149 -21.221 -13.873 1.00 95.56 253 LEU A N 1
ATOM 2075 C CA . LEU A 1 253 ? 0.204 -21.671 -14.196 1.00 95.56 253 LEU A CA 1
ATOM 2076 C C . LEU A 1 253 ? 0.290 -22.191 -15.637 1.00 95.56 253 LEU A C 1
ATOM 2078 O O . LEU A 1 253 ? 1.157 -21.739 -16.386 1.00 95.56 253 LEU A O 1
ATOM 2082 N N . GLN A 1 254 ? -0.640 -23.056 -16.049 1.00 97.19 254 GLN A N 1
ATOM 2083 C CA . GLN A 1 254 ? -0.668 -23.599 -17.411 1.00 97.19 254 GLN A CA 1
ATOM 2084 C C . GLN A 1 254 ? -0.817 -22.501 -18.469 1.00 97.19 254 GLN A C 1
ATOM 2086 O O . GLN A 1 254 ? -0.125 -22.515 -19.488 1.00 97.19 254 GLN A O 1
ATOM 2091 N N . ASN A 1 255 ? -1.656 -21.497 -18.212 1.00 96.94 255 ASN A N 1
ATOM 2092 C CA . ASN A 1 255 ? -1.794 -20.346 -19.100 1.00 96.94 255 ASN A CA 1
ATOM 2093 C C . ASN A 1 255 ? -0.484 -19.539 -19.211 1.00 96.94 255 ASN A C 1
ATOM 2095 O O . ASN A 1 255 ? -0.065 -19.157 -20.305 1.00 96.94 255 ASN A O 1
ATOM 2099 N N . LEU A 1 256 ? 0.213 -19.305 -18.092 1.00 95.75 256 LEU A N 1
ATOM 2100 C CA . LEU A 1 256 ? 1.518 -18.634 -18.111 1.00 95.75 256 LEU A CA 1
ATOM 2101 C C . LEU A 1 256 ? 2.574 -19.436 -18.884 1.00 95.75 256 LEU A C 1
ATOM 2103 O O . LEU A 1 256 ? 3.405 -18.837 -19.573 1.00 95.75 256 LEU A O 1
ATOM 2107 N N . GLU A 1 257 ? 2.554 -20.766 -18.793 1.00 96.88 257 GLU A N 1
ATOM 2108 C CA . GLU A 1 257 ? 3.448 -21.630 -19.565 1.00 96.88 257 GLU A CA 1
ATOM 2109 C C . GLU A 1 257 ? 3.172 -21.569 -21.067 1.00 96.88 257 GLU A C 1
ATOM 2111 O O . GLU A 1 257 ? 4.125 -21.446 -21.842 1.00 96.88 257 GLU A O 1
ATOM 2116 N N . ALA A 1 258 ? 1.901 -21.568 -21.474 1.00 97.75 258 ALA A N 1
ATOM 2117 C CA . ALA A 1 258 ? 1.507 -21.405 -22.871 1.00 97.75 258 ALA A CA 1
ATOM 2118 C C . ALA A 1 258 ? 1.991 -20.058 -23.439 1.00 97.75 258 ALA A C 1
ATOM 2120 O O . ALA A 1 258 ? 2.686 -20.020 -24.453 1.00 97.75 258 ALA A O 1
ATOM 2121 N N . ILE A 1 259 ? 1.748 -18.954 -22.723 1.00 97.19 259 ILE A N 1
ATOM 2122 C CA . ILE A 1 259 ? 2.214 -17.616 -23.129 1.00 97.19 259 ILE A CA 1
ATOM 2123 C C . ILE A 1 259 ? 3.749 -17.568 -23.231 1.00 97.19 259 ILE A C 1
ATOM 2125 O O . ILE A 1 259 ? 4.309 -16.971 -24.155 1.00 97.19 259 ILE A O 1
ATOM 2129 N N . LYS A 1 260 ? 4.458 -18.200 -22.285 1.00 97.44 260 LYS A N 1
ATOM 2130 C CA . LYS A 1 260 ? 5.924 -18.306 -22.318 1.00 97.44 260 LYS A CA 1
ATOM 2131 C C . LYS A 1 260 ? 6.389 -19.056 -23.568 1.00 97.44 260 LYS A C 1
ATOM 2133 O O . LYS A 1 260 ? 7.339 -18.606 -24.208 1.00 97.44 260 LYS A O 1
ATOM 2138 N N . TYR A 1 261 ? 5.735 -20.163 -23.916 1.00 97.81 261 TYR A N 1
ATOM 2139 C CA . TYR A 1 261 ? 6.051 -20.948 -25.108 1.00 97.81 261 TYR A CA 1
ATOM 2140 C C . TYR A 1 261 ? 5.888 -20.121 -26.390 1.00 97.81 261 TYR A C 1
ATOM 2142 O O . TYR A 1 261 ? 6.842 -20.009 -27.163 1.00 97.81 261 TYR A O 1
ATOM 2150 N N . ASP A 1 262 ? 4.752 -19.442 -26.559 1.00 98.00 262 ASP A N 1
ATOM 2151 C CA 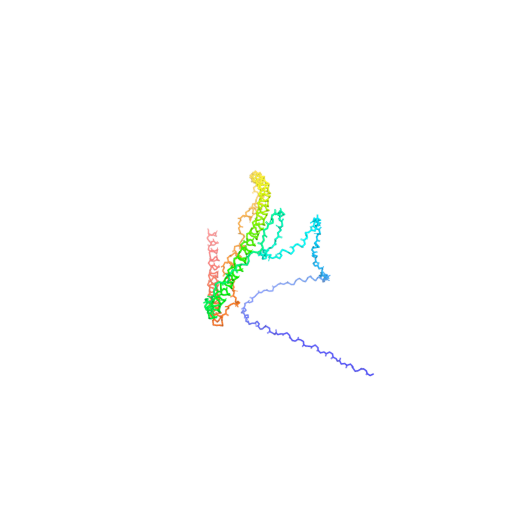. ASP A 1 262 ? 4.492 -18.588 -27.725 1.00 98.00 262 ASP A CA 1
ATOM 2152 C C . ASP A 1 262 ? 5.533 -17.468 -27.863 1.00 98.00 262 ASP A C 1
ATOM 2154 O O . ASP A 1 262 ? 6.026 -17.177 -28.959 1.00 98.00 262 ASP A O 1
ATOM 2158 N N . HIS A 1 263 ? 5.929 -16.847 -26.746 1.00 98.00 263 HIS A N 1
ATOM 2159 C CA . HIS A 1 263 ? 7.000 -15.851 -26.741 1.00 98.00 263 HIS A CA 1
ATOM 2160 C C . HIS A 1 263 ? 8.361 -16.441 -27.122 1.00 98.00 263 HIS A C 1
ATOM 2162 O O . HIS A 1 263 ? 9.116 -15.795 -27.854 1.00 98.00 263 HIS A O 1
ATOM 2168 N N . CYS A 1 264 ? 8.683 -17.651 -26.661 1.00 97.44 264 CYS A N 1
ATOM 2169 C CA . CYS A 1 264 ? 9.911 -18.343 -27.039 1.00 97.44 264 CYS A CA 1
ATOM 2170 C C . CYS A 1 264 ? 9.948 -18.659 -28.541 1.00 97.44 264 CYS A C 1
ATOM 2172 O O . CYS A 1 264 ? 10.956 -18.371 -29.189 1.00 97.44 264 CYS A O 1
ATOM 2174 N N . GLU A 1 265 ? 8.862 -19.182 -29.112 1.00 97.81 265 GLU A N 1
ATOM 2175 C CA . GLU A 1 265 ? 8.772 -19.471 -30.549 1.00 97.81 265 GLU A CA 1
ATOM 2176 C C . GLU A 1 265 ? 8.829 -18.193 -31.393 1.00 97.81 265 GLU A C 1
ATOM 2178 O O . GLU A 1 265 ? 9.588 -18.107 -32.365 1.00 97.81 265 GLU A O 1
ATOM 2183 N N . LYS A 1 266 ? 8.128 -17.135 -30.967 1.00 97.94 266 LYS A N 1
ATOM 2184 C CA . LYS A 1 266 ? 8.215 -15.820 -31.611 1.00 97.94 266 LYS A CA 1
ATOM 2185 C C . LYS A 1 266 ? 9.643 -15.276 -31.597 1.00 97.94 266 LYS A C 1
ATOM 2187 O O . LYS A 1 266 ? 10.106 -14.767 -32.615 1.00 97.94 266 LYS A O 1
ATOM 2192 N N . LEU A 1 267 ? 10.361 -15.411 -30.480 1.00 97.50 267 LEU A N 1
ATOM 2193 C CA . LEU A 1 267 ? 11.748 -14.961 -30.377 1.00 97.50 267 LEU A CA 1
ATOM 2194 C C . LEU A 1 267 ? 12.675 -15.756 -31.306 1.00 97.50 267 LEU A C 1
ATOM 2196 O O . LEU A 1 267 ? 13.549 -15.161 -31.935 1.00 97.50 267 LEU A O 1
ATOM 2200 N N . LYS A 1 268 ? 12.490 -17.078 -31.430 1.00 97.50 268 LYS A N 1
ATOM 2201 C CA . LYS A 1 268 ? 13.249 -17.906 -32.386 1.00 97.50 268 LYS A CA 1
ATOM 2202 C C . LYS A 1 268 ? 13.030 -17.434 -33.824 1.00 97.50 268 LYS A C 1
ATOM 2204 O O . LYS A 1 268 ? 14.002 -17.225 -34.548 1.00 97.50 268 LYS A O 1
ATOM 2209 N N . ARG A 1 269 ? 11.775 -17.185 -34.211 1.00 97.69 269 ARG A N 1
ATOM 2210 C CA . ARG A 1 269 ? 11.432 -16.658 -35.540 1.00 97.69 269 ARG A CA 1
ATOM 2211 C C . ARG A 1 269 ? 12.051 -15.282 -35.791 1.00 97.69 269 ARG A C 1
ATOM 2213 O O . ARG A 1 269 ? 12.692 -15.081 -36.817 1.00 97.69 269 ARG A O 1
ATOM 2220 N N . GLN A 1 270 ? 11.944 -14.367 -34.829 1.00 97.75 270 GLN A N 1
ATOM 2221 C CA . GLN A 1 270 ? 12.551 -13.036 -34.927 1.00 97.75 270 GLN A CA 1
ATOM 2222 C C . GLN A 1 270 ? 14.077 -13.097 -35.044 1.00 97.75 270 GLN A C 1
ATOM 2224 O O . GLN A 1 270 ? 14.661 -12.320 -35.793 1.00 97.75 270 GLN A O 1
ATOM 2229 N N . ARG A 1 271 ? 14.743 -14.026 -34.344 1.00 97.62 271 ARG A N 1
ATOM 2230 C CA . ARG A 1 271 ? 16.193 -14.233 -34.495 1.00 97.62 271 ARG A CA 1
ATOM 2231 C C . ARG A 1 271 ? 16.552 -14.624 -35.926 1.00 97.62 271 ARG A C 1
ATOM 2233 O O . ARG A 1 271 ? 17.490 -14.055 -36.474 1.00 97.62 271 ARG A O 1
ATOM 2240 N N . TYR A 1 272 ? 15.797 -15.541 -36.531 1.00 97.50 272 TYR A N 1
ATOM 2241 C CA . TYR A 1 272 ? 15.999 -15.923 -37.928 1.00 97.50 272 TYR A CA 1
ATOM 2242 C C . TYR A 1 272 ? 15.771 -14.743 -38.883 1.00 97.50 272 TYR A C 1
ATOM 2244 O O . TYR A 1 272 ? 16.615 -14.472 -39.733 1.00 97.50 272 TYR A O 1
ATOM 2252 N N . GLU A 1 273 ? 14.677 -13.998 -38.703 1.00 97.56 273 GLU A N 1
ATOM 2253 C CA . GLU A 1 273 ? 14.365 -12.812 -39.510 1.00 97.56 273 GLU A CA 1
ATOM 2254 C C . GLU A 1 273 ? 15.480 -11.759 -39.417 1.00 97.56 273 GLU A C 1
ATOM 2256 O O . GLU A 1 273 ? 15.933 -11.251 -40.438 1.00 97.56 273 GLU A O 1
ATOM 2261 N N . VAL A 1 274 ? 16.000 -11.484 -38.216 1.00 97.88 274 VAL A N 1
ATOM 2262 C CA . VAL A 1 274 ? 17.122 -10.551 -38.019 1.00 97.88 274 VAL A CA 1
ATOM 2263 C C . VAL A 1 274 ? 18.389 -11.026 -38.731 1.00 97.88 274 VAL A C 1
ATOM 2265 O O . VAL A 1 274 ? 19.063 -10.210 -39.355 1.00 97.88 274 VAL A O 1
ATOM 2268 N N . ILE A 1 275 ? 18.724 -12.318 -38.659 1.00 97.25 275 ILE A N 1
ATOM 2269 C CA . ILE A 1 275 ? 19.898 -12.874 -39.352 1.00 97.25 275 ILE A CA 1
ATOM 2270 C C . ILE A 1 275 ? 19.729 -12.749 -40.870 1.00 97.25 275 ILE A C 1
ATOM 2272 O O . ILE A 1 275 ? 20.625 -12.256 -41.549 1.00 97.25 275 ILE A O 1
ATOM 2276 N N . SER A 1 276 ? 18.564 -13.131 -41.397 1.00 97.00 276 SER A N 1
ATOM 2277 C CA . SER A 1 276 ? 18.259 -13.031 -42.826 1.00 97.00 276 SER A CA 1
ATOM 2278 C C . SER A 1 276 ? 18.338 -11.587 -43.331 1.00 97.00 276 SER A C 1
ATOM 2280 O O . SER A 1 276 ? 18.962 -11.323 -44.358 1.00 97.00 276 SER A O 1
ATOM 2282 N N . LEU A 1 277 ? 17.766 -10.636 -42.585 1.00 97.38 277 LEU A N 1
ATOM 2283 C CA . LEU A 1 277 ? 17.810 -9.217 -42.932 1.00 97.38 277 LEU A CA 1
ATOM 2284 C C . LEU A 1 277 ? 19.232 -8.657 -42.898 1.00 97.38 277 LEU A C 1
ATOM 2286 O O . LEU A 1 277 ? 19.583 -7.881 -43.780 1.00 97.38 277 LEU A O 1
ATOM 2290 N N . ARG A 1 278 ? 20.057 -9.061 -41.924 1.00 96.38 278 ARG A N 1
ATOM 2291 C CA . ARG A 1 278 ? 21.475 -8.671 -41.870 1.00 96.38 278 ARG A CA 1
ATOM 2292 C C . ARG A 1 278 ? 22.230 -9.153 -43.103 1.00 96.38 278 ARG A C 1
ATOM 2294 O O . ARG A 1 278 ? 22.832 -8.332 -43.780 1.00 96.38 278 ARG A O 1
ATOM 2301 N N . ASN A 1 279 ? 22.093 -10.431 -43.457 1.00 95.75 279 ASN A N 1
ATOM 2302 C CA . ASN A 1 279 ? 22.740 -10.985 -44.649 1.00 95.75 279 ASN A CA 1
ATOM 2303 C C . ASN A 1 279 ? 22.307 -10.245 -45.925 1.00 95.75 279 ASN A C 1
ATOM 2305 O O . ASN A 1 279 ? 23.139 -9.912 -46.762 1.00 95.75 279 ASN A O 1
ATOM 2309 N N . ARG A 1 280 ? 21.014 -9.918 -46.051 1.00 96.06 280 ARG A N 1
ATOM 2310 C CA . ARG A 1 280 ? 20.495 -9.166 -47.200 1.00 96.06 280 ARG A CA 1
ATOM 2311 C C . ARG A 1 280 ? 21.017 -7.728 -47.256 1.00 96.06 280 ARG A C 1
ATOM 2313 O O . ARG A 1 280 ? 21.247 -7.210 -48.343 1.00 96.06 280 ARG A O 1
ATOM 2320 N N . ILE A 1 281 ? 21.188 -7.074 -46.106 1.00 96.44 281 ILE A N 1
ATOM 2321 C CA . ILE A 1 281 ? 21.826 -5.753 -46.035 1.00 96.44 281 ILE A CA 1
ATOM 2322 C C . ILE A 1 281 ? 23.281 -5.859 -46.499 1.00 96.44 281 ILE A C 1
ATOM 2324 O O . ILE A 1 281 ? 23.695 -5.063 -47.337 1.00 96.44 281 ILE A O 1
ATOM 2328 N N . ASP A 1 282 ? 24.023 -6.859 -46.024 1.00 95.00 282 ASP A N 1
ATOM 2329 C CA . ASP A 1 282 ? 25.426 -7.060 -46.395 1.00 95.00 282 ASP A CA 1
ATOM 2330 C C . ASP A 1 282 ? 25.591 -7.349 -47.897 1.00 95.00 282 ASP A C 1
ATOM 2332 O O . ASP A 1 282 ? 26.552 -6.896 -48.513 1.00 95.00 282 ASP A O 1
ATOM 2336 N N . GLU A 1 283 ? 24.660 -8.083 -48.511 1.00 94.31 283 GLU A N 1
ATOM 2337 C CA . GLU A 1 283 ? 24.630 -8.318 -49.962 1.00 94.31 283 GLU A CA 1
ATOM 2338 C C . GLU A 1 283 ? 24.394 -7.028 -50.752 1.00 94.31 283 GLU A C 1
ATOM 2340 O O . GLU A 1 283 ? 25.096 -6.770 -51.727 1.00 94.31 283 GLU A O 1
ATOM 2345 N N . LEU A 1 284 ? 23.441 -6.198 -50.317 1.00 93.88 284 LEU A N 1
ATOM 2346 C CA . LEU A 1 284 ? 23.142 -4.914 -50.956 1.00 93.88 284 LEU A CA 1
ATOM 2347 C C . LEU A 1 284 ? 24.259 -3.881 -50.768 1.00 93.88 284 LEU A C 1
ATOM 2349 O O . LEU A 1 284 ? 24.411 -3.006 -51.607 1.00 93.88 284 LEU A O 1
ATOM 2353 N N . GLN A 1 285 ? 25.029 -3.966 -49.681 1.00 89.88 285 GLN A N 1
ATOM 2354 C CA . GLN A 1 285 ? 26.182 -3.093 -49.432 1.00 89.88 285 GLN A CA 1
ATOM 2355 C C . GLN A 1 285 ? 27.433 -3.498 -50.222 1.00 89.88 285 GLN A C 1
ATOM 2357 O O . GLN A 1 285 ? 28.367 -2.705 -50.327 1.00 89.88 285 GLN A O 1
ATOM 2362 N N . LYS A 1 286 ? 27.479 -4.733 -50.736 1.00 82.88 286 LYS A N 1
ATOM 2363 C CA . LYS A 1 286 ? 28.571 -5.241 -51.582 1.00 82.88 286 LYS A CA 1
ATOM 2364 C C . LYS A 1 286 ? 28.356 -4.970 -53.076 1.00 82.88 286 LYS A C 1
ATOM 2366 O O . LYS A 1 286 ? 29.291 -5.192 -53.843 1.00 82.88 286 LYS A O 1
ATOM 2371 N N . GLN A 1 287 ? 27.151 -4.559 -53.474 1.00 57.59 287 GLN A N 1
ATOM 2372 C CA . GLN A 1 287 ? 26.818 -4.099 -54.829 1.00 57.59 287 GLN A CA 1
ATOM 2373 C C . GLN A 1 287 ? 27.108 -2.606 -54.974 1.00 57.59 287 GLN A C 1
ATOM 2375 O O . GLN A 1 287 ? 27.567 -2.225 -56.073 1.00 57.59 287 GLN A O 1
#

Secondary structure (DSSP, 8-state):
-----------PPP------------------------------------PPP-PPPPP--------------------------------PPPPPP-----HHHHHHHHHHHHHHHHHHHHHHHHHHHHHHHHHHHHHHHHHHHHHHHHHHHHHHHHHHHHHHHHHHHHHHHHHHHHHHHHHHHHHHHHHHHHHHH-TTTHHHHHHHHTTSSSPPHHHHHHHHHHHH-PPPP-TT--HHHHHHHHHHHHHHHHHHHHHHHHHHHHHHHHHHHHHHHHHHHHHHH--

Solvent-accessible surface area (backbone atoms only — not comparable to full-atom values): 18800 Å² total; per-residue (Å²): 141,81,84,87,81,80,89,80,91,82,87,82,79,84,82,80,83,80,81,81,86,85,89,81,90,86,84,86,85,85,88,81,89,79,89,83,87,92,87,80,88,84,88,81,88,88,86,79,89,81,80,83,78,83,83,85,79,85,84,81,91,78,78,90,75,78,88,75,82,81,68,86,77,74,91,75,88,81,86,83,91,81,91,80,89,79,94,79,81,93,74,84,83,79,81,82,82,80,77,82,78,54,66,67,58,54,51,50,52,49,52,53,48,55,53,50,51,50,51,52,51,52,51,49,52,52,54,50,53,48,52,55,50,52,52,52,49,55,51,49,50,54,53,47,53,55,50,53,50,51,52,47,52,51,50,54,51,52,49,52,51,49,48,56,49,48,51,53,50,50,52,50,49,53,51,51,51,51,52,51,49,50,49,51,49,52,50,48,51,49,46,52,56,47,43,76,74,35,88,83,67,51,75,64,70,55,54,61,70,63,57,79,80,48,82,47,73,67,55,49,51,52,49,55,47,54,75,69,56,73,86,82,86,69,91,87,64,52,74,68,58,48,56,52,50,52,49,53,53,50,54,50,49,53,50,54,51,51,55,50,49,56,51,52,54,50,49,55,52,50,52,51,51,52,51,53,51,49,55,53,50,56,55,61,72,72,107

Foldseek 3Di:
DDDDDDDDDDDDDDDDDDDDDDDDDDDDDDDDDDDDDDDDDDDDDDDDDDDDDDDDDDDDDDDDDDPPPPDPDDDDDDDDDDDDDDDDDDDDDDDDDDDPPPVVVVVVVVVVVVVVVVVVVVVVVVVVVVVVVVVVVVVVVVVVVVVVVVVVVVVVVVVVVVVVVVVVVVVVVVVVVVVVVVVVVVVVVVLVVVCVVPVPPSVPVVVVVVPPPDQDPVNVVVVVCVVVDDDDDDPPDDPVRVVVVVVVVVVVVVVVVVVVVVVVVVVVVVVVVVVVVVVVVVVVVVD

InterPro domains:
  IPR001978 Troponin [PF00992] (109-225)
  IPR027707 Troponin T [PTHR11521] (31-286)
  IPR038077 Troponin domain superfamily [G3DSA:1.20.5.350] (197-287)
  IPR038077 Troponin domain superfamily [SSF90250] (179-286)

pLDDT: mean 70.5, std 26.36, range [25.83, 98.0]

Mean predicted aligned error: 23.03 Å

Radius of gyration: 50.77 Å; Cα contacts (8 Å, |Δi|>4): 8; chains: 1; bounding box: 113×88×143 Å

Sequence (287 aa):
MSVVFINGLLQHPLSSRRFGACCVPVDQEEEVEVEIAPEAEAQVEAEPEVEPEPEAEPEPEVQQVHEEEDECVLPGEEGDQDEEKPKFKPSAPKLPEGEKVDFDDIQKKRQNKDLYELQSLIDAHFECRKKEEEELIALKERIENRRSERAEQQRVRAEKDKERQARREAERQRKENADAHRKAEDDAKKKIALTNMGSNYSGILQRDHKRAKKQTEREKKKKIMAERCKPLDIENFTEDNLREKAKELWEWLQNLEAIKYDHCEKLKRQRYEVISLRNRIDELQKQ